Protein AF-A0A5D9D977-F1 (afdb_monomer)

Structure (mmCIF, N/CA/C/O backbone):
data_AF-A0A5D9D977-F1
#
_entry.id   AF-A0A5D9D977-F1
#
loop_
_atom_site.group_PDB
_atom_site.id
_atom_site.type_symbol
_atom_site.label_atom_id
_atom_site.label_alt_id
_atom_site.label_comp_id
_atom_site.label_asym_id
_atom_site.label_entity_id
_atom_site.label_seq_id
_atom_site.pdbx_PDB_ins_code
_atom_site.Cartn_x
_atom_site.Cartn_y
_atom_site.Cartn_z
_atom_site.occupancy
_atom_site.B_iso_or_equiv
_atom_site.auth_seq_id
_atom_site.auth_comp_id
_atom_site.auth_asym_id
_atom_site.auth_atom_id
_atom_site.pdbx_PDB_model_num
ATOM 1 N N . MET A 1 1 ? 19.631 55.469 37.163 1.00 41.72 1 MET A N 1
ATOM 2 C CA . MET A 1 1 ? 19.392 54.009 37.079 1.00 41.72 1 MET A CA 1
ATOM 3 C C . MET A 1 1 ? 18.253 53.757 36.095 1.00 41.72 1 MET A C 1
ATOM 5 O O . MET A 1 1 ? 17.120 54.082 36.412 1.00 41.72 1 MET A O 1
ATOM 9 N N . ALA A 1 2 ? 18.549 53.267 34.887 1.00 38.59 2 ALA A N 1
ATOM 10 C CA . ALA A 1 2 ? 17.543 52.936 33.868 1.00 38.59 2 ALA A CA 1
ATOM 11 C C . ALA A 1 2 ? 17.149 51.443 33.957 1.00 38.59 2 ALA A C 1
ATOM 13 O O . ALA A 1 2 ? 18.003 50.617 34.298 1.00 38.59 2 ALA A O 1
ATOM 14 N N . PRO A 1 3 ? 15.886 51.062 33.687 1.00 45.06 3 PRO A N 1
ATOM 15 C CA . PRO A 1 3 ? 15.366 49.767 34.108 1.00 45.06 3 PRO A CA 1
ATOM 16 C C . PRO A 1 3 ? 15.716 48.636 33.127 1.00 45.06 3 PRO A C 1
ATOM 18 O O . PRO A 1 3 ? 15.431 48.693 31.931 1.00 45.06 3 PRO A O 1
ATOM 21 N N . LYS A 1 4 ? 16.270 47.542 33.668 1.00 47.09 4 LYS A N 1
ATOM 22 C CA . LYS A 1 4 ? 16.617 46.283 32.975 1.00 47.09 4 LYS A CA 1
ATOM 23 C C . LYS A 1 4 ? 15.397 45.451 32.509 1.00 47.09 4 LYS A C 1
ATOM 25 O O . LYS A 1 4 ? 15.551 44.294 32.132 1.00 47.09 4 LYS A O 1
ATOM 30 N N . THR A 1 5 ? 14.184 46.004 32.506 1.00 52.28 5 THR A N 1
ATOM 31 C CA . THR A 1 5 ? 12.926 45.261 32.273 1.00 52.28 5 THR A CA 1
ATOM 32 C C . THR A 1 5 ? 12.471 45.209 30.807 1.00 52.28 5 THR A C 1
ATOM 34 O O . THR A 1 5 ? 11.606 44.404 30.462 1.00 52.28 5 THR A O 1
ATOM 37 N N . SER A 1 6 ? 13.071 46.008 29.917 1.00 53.16 6 SER A N 1
ATOM 38 C CA . SER A 1 6 ? 12.678 46.093 28.497 1.00 53.16 6 SER A CA 1
ATOM 39 C C . SER A 1 6 ? 13.157 44.896 27.649 1.00 53.16 6 SER A C 1
ATOM 41 O O . SER A 1 6 ? 12.378 44.306 26.896 1.00 53.16 6 SER A O 1
ATOM 43 N N . LYS A 1 7 ? 14.408 44.444 27.833 1.00 50.16 7 LYS A N 1
ATOM 44 C CA . LYS A 1 7 ? 15.010 43.381 27.000 1.00 50.16 7 LYS A CA 1
ATOM 45 C C . LYS A 1 7 ? 14.376 41.998 27.211 1.00 50.16 7 LYS A C 1
ATOM 47 O O . LYS A 1 7 ? 14.205 41.251 26.251 1.00 50.16 7 LYS A O 1
ATOM 52 N N . ALA A 1 8 ? 13.972 41.667 28.439 1.00 47.94 8 ALA A N 1
ATOM 53 C CA . ALA A 1 8 ? 13.343 40.378 28.745 1.00 47.94 8 ALA A CA 1
ATOM 54 C C . ALA A 1 8 ? 11.937 40.254 28.129 1.00 47.94 8 ALA A C 1
ATOM 56 O O . ALA A 1 8 ? 11.591 39.212 27.574 1.00 47.94 8 ALA A O 1
ATOM 57 N N . ARG A 1 9 ? 11.144 41.337 28.144 1.00 46.97 9 ARG A N 1
ATOM 58 C CA . ARG A 1 9 ? 9.818 41.365 27.503 1.00 46.97 9 ARG A CA 1
ATOM 59 C C . ARG A 1 9 ? 9.912 41.264 25.979 1.00 46.97 9 ARG A C 1
ATOM 61 O O . ARG A 1 9 ? 9.115 40.552 25.379 1.00 46.97 9 ARG A O 1
ATOM 68 N N . GLN A 1 10 ? 10.904 41.900 25.355 1.00 46.47 10 GLN A N 1
ATOM 69 C CA . GLN A 1 10 ? 11.129 41.779 23.909 1.00 46.47 10 GLN A CA 1
ATOM 70 C C . GLN A 1 10 ? 11.556 40.360 23.497 1.00 46.47 10 GLN A C 1
ATOM 72 O O . GLN A 1 10 ? 11.065 39.847 22.493 1.00 46.47 10 GLN A O 1
ATOM 77 N N . ALA A 1 11 ? 12.389 39.682 24.296 1.00 43.72 11 ALA A N 1
ATOM 78 C CA . ALA A 1 11 ? 12.823 38.310 24.021 1.00 43.72 11 ALA A CA 1
ATOM 79 C C . ALA A 1 11 ? 11.680 37.279 24.115 1.00 43.72 11 ALA A C 1
ATOM 81 O O . ALA A 1 11 ? 11.597 36.367 23.291 1.00 43.72 11 ALA A O 1
ATOM 82 N N . VAL A 1 12 ? 10.770 37.434 25.084 1.00 47.81 12 VAL A N 1
ATOM 83 C CA . VAL A 1 12 ? 9.591 36.558 25.233 1.00 47.81 12 VAL A CA 1
ATOM 84 C C . VAL A 1 12 ? 8.592 36.775 24.092 1.00 47.81 12 VAL A C 1
ATOM 86 O O . VAL A 1 12 ? 8.056 35.808 23.549 1.00 47.81 12 VAL A O 1
ATOM 89 N N . THR A 1 13 ? 8.378 38.028 23.684 1.00 47.34 13 THR A N 1
ATOM 90 C CA . THR A 1 13 ? 7.489 38.367 22.563 1.00 47.34 13 THR A CA 1
ATOM 91 C C . THR A 1 13 ? 8.040 37.858 21.233 1.00 47.34 13 THR A C 1
ATOM 93 O O . THR A 1 13 ? 7.287 37.261 20.467 1.00 47.34 13 THR A O 1
ATOM 96 N N . LYS A 1 14 ? 9.355 37.979 20.997 1.00 39.97 14 LYS A N 1
ATOM 97 C CA . LYS A 1 14 ? 10.017 37.438 19.800 1.00 39.97 14 LYS A CA 1
ATOM 98 C C . LYS A 1 14 ? 9.872 35.913 19.711 1.00 39.97 14 LYS A C 1
ATOM 100 O O . LYS A 1 14 ? 9.352 35.419 18.721 1.00 39.97 14 LYS A O 1
ATOM 105 N N . ARG A 1 15 ? 10.143 35.174 20.799 1.00 39.09 15 ARG A N 1
ATOM 106 C CA . ARG A 1 15 ? 9.939 33.706 20.845 1.00 39.09 15 ARG A CA 1
ATOM 107 C C . ARG A 1 15 ? 8.487 33.277 20.599 1.00 39.09 15 ARG A C 1
ATOM 109 O O . ARG A 1 15 ? 8.251 32.196 20.065 1.00 39.09 15 ARG A O 1
ATOM 116 N N . ARG A 1 16 ? 7.503 34.086 21.005 1.00 40.00 16 ARG A N 1
ATOM 117 C CA . ARG A 1 16 ? 6.074 33.819 20.749 1.00 40.00 16 ARG A CA 1
ATOM 118 C C . ARG A 1 16 ? 5.677 34.063 19.294 1.00 40.00 16 ARG A C 1
ATOM 120 O O . ARG A 1 16 ? 4.799 33.360 18.801 1.00 40.00 16 ARG A O 1
ATOM 127 N N . ILE A 1 17 ? 6.287 35.051 18.643 1.00 38.97 17 ILE A N 1
ATOM 128 C CA . ILE A 1 17 ? 6.061 35.362 17.229 1.00 38.97 17 ILE A CA 1
ATOM 129 C C . ILE A 1 17 ? 6.745 34.307 16.357 1.00 38.97 17 ILE A C 1
ATOM 131 O O . ILE A 1 17 ? 6.074 33.733 15.508 1.00 38.97 17 ILE A O 1
ATOM 135 N N . ASP A 1 18 ? 7.993 33.944 16.660 1.00 32.50 18 ASP A N 1
ATOM 136 C CA . ASP A 1 18 ? 8.736 32.907 15.932 1.00 32.50 18 ASP A CA 1
ATOM 137 C C . ASP A 1 18 ? 8.001 31.554 15.989 1.00 32.50 18 ASP A C 1
ATOM 139 O O . A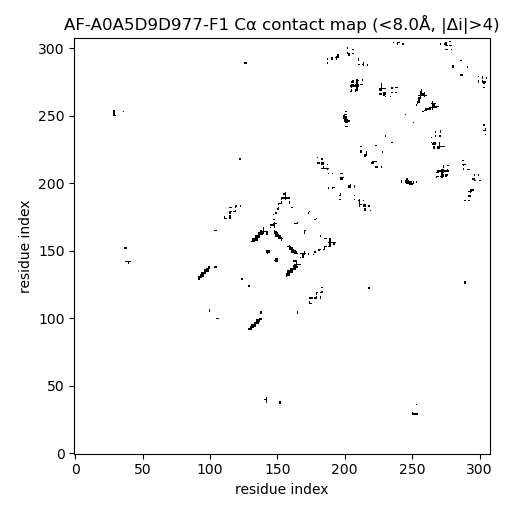SP A 1 18 ? 7.759 30.940 14.956 1.00 32.50 18 ASP A O 1
ATOM 143 N N . ARG A 1 19 ? 7.490 31.148 17.167 1.00 34.81 19 ARG A N 1
ATOM 144 C CA . ARG A 1 19 ? 6.647 29.937 17.312 1.00 34.81 19 ARG A CA 1
ATOM 145 C C . ARG A 1 19 ? 5.299 30.009 16.590 1.00 34.81 19 ARG A C 1
ATOM 147 O O . ARG A 1 19 ? 4.676 28.975 16.355 1.00 34.81 19 ARG A O 1
ATOM 154 N N . ARG A 1 20 ? 4.776 31.211 16.332 1.00 36.06 20 ARG A N 1
ATOM 155 C CA . ARG A 1 20 ? 3.535 31.397 15.562 1.00 36.06 20 ARG A CA 1
ATOM 156 C C . ARG A 1 20 ? 3.800 31.386 14.062 1.00 36.06 20 ARG A C 1
ATOM 158 O O . ARG A 1 20 ? 2.907 30.963 13.340 1.00 36.06 20 ARG A O 1
ATOM 165 N N . ILE A 1 21 ? 4.969 31.849 13.621 1.00 34.16 21 ILE A N 1
ATOM 166 C CA . ILE A 1 21 ? 5.390 31.828 12.218 1.00 34.16 21 ILE A CA 1
ATOM 167 C C . ILE A 1 21 ? 5.691 30.388 11.800 1.00 34.16 21 ILE A C 1
ATOM 169 O O . ILE A 1 21 ? 5.048 29.928 10.864 1.00 34.16 21 ILE A O 1
ATOM 173 N N . THR A 1 22 ? 6.482 29.636 12.577 1.00 36.53 22 THR A N 1
ATOM 174 C CA . THR A 1 22 ? 6.751 28.213 12.290 1.00 36.53 22 THR A CA 1
ATOM 175 C C . THR A 1 22 ? 5.465 27.391 12.228 1.00 36.53 22 THR A C 1
ATOM 177 O O . THR A 1 22 ? 5.160 26.799 11.205 1.00 36.53 22 THR A O 1
ATOM 180 N N . ARG A 1 23 ? 4.584 27.502 13.235 1.00 40.16 23 ARG A N 1
ATOM 181 C CA . ARG A 1 23 ? 3.267 26.829 13.215 1.00 40.16 23 ARG A CA 1
ATOM 182 C C . ARG A 1 23 ? 2.363 27.235 12.049 1.00 40.16 23 ARG A C 1
ATOM 184 O O . ARG A 1 23 ? 1.384 26.540 11.773 1.00 40.16 23 ARG A O 1
ATOM 191 N N . ARG A 1 24 ? 2.583 28.404 11.445 1.00 34.00 24 ARG A N 1
ATOM 192 C CA . ARG A 1 24 ? 1.807 28.878 10.295 1.00 34.00 24 ARG A CA 1
ATOM 193 C C . ARG A 1 24 ? 2.419 28.371 8.993 1.00 34.00 24 ARG A C 1
ATOM 195 O O . ARG A 1 24 ? 1.651 28.014 8.113 1.00 34.00 24 ARG A O 1
ATOM 202 N N . GLU A 1 25 ? 3.741 28.282 8.908 1.00 37.31 25 GLU A N 1
ATOM 203 C CA . GLU A 1 25 ? 4.481 27.666 7.800 1.00 37.31 25 GLU A CA 1
ATOM 204 C C . GLU A 1 25 ? 4.229 26.151 7.739 1.00 37.31 25 GLU A C 1
ATOM 206 O O . GLU A 1 25 ? 3.824 25.665 6.685 1.00 37.31 25 GLU A O 1
ATOM 211 N N . ASP A 1 26 ? 4.258 25.446 8.877 1.00 49.94 26 ASP A N 1
ATOM 212 C CA . ASP A 1 26 ? 3.893 24.021 8.989 1.00 49.94 26 ASP A CA 1
ATOM 213 C C . ASP A 1 26 ? 2.447 23.765 8.525 1.00 49.94 26 ASP A C 1
ATOM 215 O O . ASP A 1 26 ? 2.137 22.798 7.830 1.00 49.94 26 ASP A O 1
ATOM 219 N N . LYS A 1 27 ? 1.530 24.685 8.864 1.00 40.56 27 LYS A N 1
ATOM 220 C CA . LYS A 1 27 ? 0.125 24.633 8.425 1.00 40.56 27 LYS A CA 1
ATOM 221 C C . LYS A 1 27 ? -0.070 24.981 6.947 1.00 40.56 27 LYS A C 1
ATOM 223 O O . LYS A 1 27 ? -1.088 24.588 6.382 1.00 40.56 27 LYS A O 1
ATOM 228 N N . ILE A 1 28 ? 0.836 25.750 6.342 1.00 42.62 28 ILE A N 1
ATOM 229 C CA . ILE A 1 28 ? 0.794 26.100 4.914 1.00 42.62 28 ILE A CA 1
ATOM 230 C C . ILE A 1 28 ? 1.381 24.957 4.073 1.00 42.62 28 ILE A C 1
ATOM 232 O O . ILE A 1 28 ? 0.803 24.657 3.029 1.00 42.62 28 ILE A O 1
ATOM 236 N N . GLY A 1 29 ? 2.433 24.277 4.549 1.00 45.34 29 GLY A N 1
ATOM 237 C CA . GLY A 1 29 ? 2.932 23.025 3.960 1.00 45.34 29 GLY A CA 1
ATOM 238 C C . GLY A 1 29 ? 1.851 21.941 3.941 1.00 45.34 29 GLY A C 1
ATOM 239 O O . GLY A 1 29 ? 1.465 21.471 2.876 1.00 45.34 29 GLY A O 1
ATOM 240 N N . CYS A 1 30 ? 1.216 21.707 5.093 1.00 47.94 30 CYS A N 1
ATOM 241 C CA . CYS A 1 30 ? 0.138 20.727 5.276 1.00 47.94 30 CYS A CA 1
ATOM 242 C C . CYS A 1 30 ? -1.098 20.941 4.362 1.00 47.94 30 CYS A C 1
ATOM 244 O O . CYS A 1 30 ? -1.785 19.987 4.010 1.00 47.94 30 CYS A O 1
ATOM 246 N N . LYS A 1 31 ? -1.395 22.179 3.926 1.00 38.69 31 LYS A N 1
ATOM 247 C CA . LYS A 1 31 ? -2.542 22.467 3.034 1.00 38.69 31 LYS A CA 1
ATOM 248 C C . LYS A 1 31 ? -2.246 22.339 1.538 1.00 38.69 31 LYS A C 1
ATOM 250 O O . LYS A 1 31 ? -3.191 22.187 0.768 1.00 38.69 31 LYS A O 1
ATOM 255 N N . ARG A 1 32 ? -0.985 22.447 1.103 1.00 35.06 32 ARG A N 1
ATOM 256 C CA . ARG A 1 32 ? -0.627 22.309 -0.323 1.00 35.06 32 ARG A CA 1
ATOM 257 C C . ARG A 1 32 ? -0.533 20.847 -0.771 1.00 35.06 32 ARG A C 1
ATOM 259 O O . ARG A 1 32 ? -0.651 20.587 -1.960 1.00 35.06 32 ARG A O 1
ATOM 266 N N . GLU A 1 33 ? -0.404 19.915 0.168 1.00 43.47 33 GLU A N 1
ATOM 267 C CA . GLU A 1 33 ? -0.177 18.487 -0.100 1.00 43.47 33 GLU A CA 1
ATOM 268 C C . GLU A 1 33 ? -1.456 17.652 -0.276 1.00 43.47 33 GLU A C 1
ATOM 270 O O . GLU A 1 33 ? -1.382 16.512 -0.725 1.00 43.47 33 GLU A O 1
ATOM 275 N N . HIS A 1 34 ? -2.647 18.209 -0.020 1.00 37.59 34 HIS A N 1
ATOM 276 C CA . HIS A 1 34 ? -3.924 17.499 -0.217 1.00 37.59 34 HIS A CA 1
ATOM 277 C C . HIS A 1 34 ? -4.214 17.110 -1.682 1.00 37.59 34 HIS A C 1
ATOM 279 O O . HIS A 1 34 ? -5.114 16.319 -1.932 1.00 37.59 34 HIS A O 1
ATOM 285 N N . PHE A 1 35 ? -3.451 17.630 -2.649 1.00 32.62 35 PHE A N 1
ATOM 286 C CA . PHE A 1 35 ? -3.547 17.259 -4.068 1.00 32.62 35 PHE A CA 1
ATOM 287 C C . PHE A 1 35 ? -2.385 16.367 -4.546 1.00 32.62 35 PHE A C 1
ATOM 289 O O . PHE A 1 35 ? -2.258 16.107 -5.740 1.00 32.62 35 PHE A O 1
ATOM 296 N N . GLN A 1 36 ? -1.516 15.926 -3.630 1.00 32.78 36 GLN A N 1
ATOM 297 C CA . GLN A 1 36 ? -0.235 15.288 -3.948 1.00 32.78 36 GLN A CA 1
ATOM 298 C C . GLN A 1 36 ? 0.100 14.139 -2.985 1.00 32.78 36 GLN A C 1
ATOM 300 O O . GLN A 1 36 ? 1.260 13.892 -2.655 1.00 32.78 36 GLN A O 1
ATOM 305 N N . VAL A 1 37 ? -0.937 13.438 -2.526 1.00 35.62 37 VAL A N 1
ATOM 306 C CA . VAL A 1 37 ? -0.800 12.254 -1.679 1.00 35.62 37 VAL A CA 1
ATOM 307 C C . VAL A 1 37 ? -0.159 11.144 -2.525 1.00 35.62 37 VAL A C 1
ATOM 309 O O . VAL A 1 37 ? -0.689 10.745 -3.556 1.00 35.62 37 VAL A O 1
ATOM 312 N N . THR A 1 38 ? 1.050 10.762 -2.109 1.00 37.91 38 THR A N 1
ATOM 313 C CA . THR A 1 38 ? 1.863 9.623 -2.576 1.00 37.91 38 THR A CA 1
ATOM 314 C C . THR A 1 38 ? 2.494 9.715 -3.972 1.00 37.91 38 THR A C 1
ATOM 316 O O . THR A 1 38 ? 2.478 8.787 -4.771 1.00 37.91 38 THR A O 1
ATOM 319 N N . ALA A 1 39 ? 3.192 10.819 -4.231 1.00 30.78 39 ALA A N 1
ATOM 320 C CA . ALA A 1 39 ? 4.429 10.752 -5.023 1.00 30.78 39 ALA A CA 1
ATOM 321 C C . ALA A 1 39 ? 5.592 11.530 -4.378 1.00 30.78 39 ALA A C 1
ATOM 323 O O . ALA A 1 39 ? 6.706 11.531 -4.902 1.00 30.78 39 ALA A O 1
ATOM 324 N N . MET A 1 40 ? 5.369 12.219 -3.250 1.00 36.75 40 MET A N 1
ATOM 325 C CA . MET A 1 40 ? 6.316 13.196 -2.719 1.00 36.75 40 MET A CA 1
ATOM 326 C C . MET A 1 40 ? 7.404 12.601 -1.797 1.00 36.75 40 MET A C 1
ATOM 328 O O . MET A 1 40 ? 7.423 12.846 -0.599 1.00 36.75 40 MET A O 1
ATOM 332 N N . THR A 1 41 ? 8.410 11.974 -2.412 1.00 35.25 41 THR A N 1
ATOM 333 C CA . THR A 1 41 ? 9.816 12.376 -2.151 1.00 35.25 41 THR A CA 1
ATOM 334 C C . THR A 1 41 ? 10.146 13.697 -2.910 1.00 35.25 41 THR A C 1
ATOM 336 O O . THR A 1 41 ? 11.262 14.202 -2.911 1.00 35.25 41 THR A O 1
ATOM 339 N N . ILE A 1 42 ? 9.169 14.282 -3.613 1.00 38.41 42 ILE A N 1
ATOM 340 C CA . ILE A 1 42 ? 9.119 15.587 -4.312 1.00 38.41 42 ILE A CA 1
ATOM 341 C C . ILE A 1 42 ? 8.918 16.691 -3.241 1.00 38.41 42 ILE A C 1
ATOM 343 O O . ILE A 1 42 ? 8.091 16.503 -2.376 1.00 38.41 42 ILE A O 1
ATOM 347 N N . ALA A 1 43 ? 9.532 17.872 -3.156 1.00 26.86 43 ALA A N 1
ATOM 348 C CA . ALA A 1 43 ? 10.472 18.623 -3.969 1.00 26.86 43 ALA A CA 1
ATOM 349 C C . ALA A 1 43 ? 11.283 19.572 -3.065 1.00 26.86 43 ALA A C 1
ATOM 351 O O . ALA A 1 43 ? 10.716 20.384 -2.335 1.00 26.86 43 ALA A O 1
ATOM 352 N N . ALA A 1 44 ? 12.600 19.570 -3.244 1.00 27.25 44 ALA A N 1
ATOM 353 C CA . ALA A 1 44 ? 13.436 20.745 -3.039 1.00 27.25 44 ALA A CA 1
ATOM 354 C C . ALA A 1 44 ? 14.534 20.760 -4.114 1.00 27.25 44 ALA A C 1
ATOM 356 O O . ALA A 1 44 ? 15.667 20.412 -3.821 1.00 27.25 44 ALA A O 1
ATOM 357 N N . GLN A 1 45 ? 14.190 21.113 -5.362 1.00 25.77 45 GLN A N 1
ATOM 358 C CA . GLN A 1 45 ? 15.153 21.646 -6.343 1.00 25.77 45 GLN A CA 1
ATOM 359 C C . GLN A 1 45 ? 14.457 22.246 -7.584 1.00 25.77 45 GLN A C 1
ATOM 361 O O . GLN A 1 45 ? 13.919 21.543 -8.428 1.00 25.77 45 GLN A O 1
ATOM 366 N N . GLU A 1 46 ? 14.419 23.581 -7.570 1.00 27.03 46 GLU A N 1
ATOM 367 C CA . GLU A 1 46 ? 14.639 24.585 -8.628 1.00 27.03 46 GLU A CA 1
ATOM 368 C C . GLU A 1 46 ? 14.045 24.509 -10.061 1.00 27.03 46 GLU A C 1
ATOM 370 O O . GLU A 1 46 ? 14.227 23.565 -10.817 1.00 27.03 46 GLU A O 1
ATOM 375 N N . CYS A 1 47 ? 13.522 25.691 -10.440 1.00 24.97 47 CYS A N 1
ATOM 376 C CA . CYS A 1 47 ? 13.603 26.400 -11.731 1.00 24.97 47 CYS A CA 1
ATOM 377 C C . CYS A 1 47 ? 12.666 26.058 -12.909 1.00 24.97 47 CYS A C 1
ATOM 379 O O . CYS A 1 47 ? 12.962 25.264 -13.791 1.00 24.97 47 CYS A O 1
ATOM 381 N N . SER A 1 48 ? 11.579 26.838 -12.978 1.00 25.47 48 SER A N 1
ATOM 382 C CA . SER A 1 48 ? 11.301 27.843 -14.023 1.00 25.47 48 SER A CA 1
ATOM 383 C C . SER A 1 48 ? 11.929 27.656 -15.416 1.00 25.47 48 SER A C 1
ATOM 385 O O . SER A 1 48 ? 13.110 27.942 -15.585 1.00 25.47 48 SER A O 1
ATOM 387 N N . MET A 1 49 ? 11.102 27.364 -16.432 1.00 25.94 49 MET A N 1
ATOM 388 C CA . MET A 1 49 ? 10.903 28.151 -17.676 1.00 25.94 49 MET A CA 1
ATOM 389 C C . MET A 1 49 ? 9.945 27.408 -18.647 1.00 25.94 49 MET A C 1
ATOM 391 O O . MET A 1 49 ? 9.796 26.192 -18.533 1.00 25.94 49 MET A O 1
ATOM 395 N N . PRO A 1 50 ? 9.232 28.120 -19.547 1.00 27.38 50 PRO A N 1
ATOM 396 C CA . PRO A 1 50 ? 7.989 27.648 -20.160 1.00 27.38 50 PRO A CA 1
ATOM 397 C C . PRO A 1 50 ? 8.136 26.987 -21.540 1.00 27.38 50 PRO A C 1
ATOM 399 O O . PRO A 1 50 ? 9.070 27.243 -22.295 1.00 27.38 50 PRO A O 1
ATOM 402 N N . LEU A 1 51 ? 7.111 26.193 -21.861 1.00 27.45 51 LEU A N 1
ATOM 403 C CA . LEU A 1 51 ? 6.782 25.647 -23.175 1.00 27.45 51 LEU A CA 1
ATOM 404 C C . LEU A 1 51 ? 6.393 26.748 -24.174 1.00 27.45 51 LEU A C 1
ATOM 406 O O . LEU A 1 51 ? 5.631 27.658 -23.842 1.00 27.45 51 LEU A O 1
ATOM 410 N N . SER A 1 52 ? 6.772 26.553 -25.432 1.00 29.70 52 SER A N 1
ATOM 411 C CA . SER A 1 52 ? 6.017 27.034 -26.588 1.00 29.70 52 SER A CA 1
ATOM 412 C C . SER A 1 52 ? 5.933 25.912 -27.622 1.00 29.70 52 SER A C 1
ATOM 414 O O . SER A 1 52 ? 6.940 25.347 -28.042 1.00 29.70 52 SER A O 1
ATOM 416 N N . GLY A 1 53 ? 4.702 25.555 -27.983 1.00 26.20 53 GLY A N 1
ATOM 417 C CA . GLY A 1 53 ? 4.411 24.748 -29.160 1.00 26.20 53 GLY A CA 1
ATOM 418 C C . GLY A 1 53 ? 4.124 25.636 -30.366 1.00 26.20 53 GLY A C 1
ATOM 419 O O . GLY A 1 53 ? 3.874 26.827 -30.204 1.00 26.20 53 GLY A O 1
ATOM 420 N N . ASP A 1 54 ? 4.085 25.034 -31.550 1.00 27.12 54 ASP A N 1
ATOM 421 C CA . ASP A 1 54 ? 3.045 25.334 -32.532 1.00 27.12 54 ASP A CA 1
ATOM 422 C C . ASP A 1 54 ? 2.866 24.162 -33.513 1.00 27.12 54 ASP A C 1
ATOM 424 O O . ASP A 1 54 ? 3.763 23.366 -33.783 1.00 27.12 54 ASP A O 1
ATOM 428 N N . SER A 1 55 ? 1.627 24.097 -33.970 1.00 28.36 55 SER A N 1
ATOM 429 C CA . SER A 1 55 ? 0.930 23.248 -34.918 1.00 28.36 55 SER A CA 1
ATOM 430 C C . SER A 1 55 ? 1.532 23.162 -36.328 1.00 28.36 55 SER A C 1
ATOM 432 O O . SER A 1 55 ? 2.260 24.043 -36.777 1.00 28.36 55 SER A O 1
ATOM 434 N N . SER A 1 56 ? 1.107 22.159 -37.112 1.00 29.00 56 SER A N 1
ATOM 435 C CA . SER A 1 56 ? 0.139 22.376 -38.212 1.00 29.00 56 SER A CA 1
ATOM 436 C C . SER A 1 56 ? -0.001 21.186 -39.188 1.00 29.00 56 SER A C 1
ATOM 438 O O . SER A 1 56 ? 0.991 20.623 -39.628 1.00 29.00 56 SER A O 1
ATOM 440 N N . ARG A 1 57 ? -1.275 20.920 -39.562 1.00 28.84 57 ARG A N 1
ATOM 441 C CA . ARG A 1 57 ? -1.835 20.521 -40.891 1.00 28.84 57 ARG A CA 1
ATOM 442 C C . ARG A 1 57 ? -1.361 19.209 -41.560 1.00 28.84 57 ARG A C 1
ATOM 444 O O . ARG A 1 57 ? -0.220 18.821 -41.446 1.00 28.84 57 ARG A O 1
ATOM 451 N N . SER A 1 58 ? -2.117 18.509 -42.414 1.00 28.53 58 SER A N 1
ATOM 452 C CA . SER A 1 58 ? -3.528 18.463 -42.840 1.00 28.53 58 SER A CA 1
ATOM 453 C C . SER A 1 58 ? -3.652 17.307 -43.856 1.00 28.53 58 SER A C 1
ATOM 455 O O . SER A 1 58 ? -2.786 17.176 -44.710 1.00 28.53 58 SER A O 1
ATOM 457 N N . SER A 1 59 ? -4.773 16.570 -43.816 1.00 29.58 59 SER A N 1
ATOM 458 C CA . SER A 1 59 ? -5.516 15.936 -44.935 1.00 29.58 59 SER A CA 1
ATOM 459 C C . SER A 1 59 ? -4.799 15.087 -46.004 1.00 29.58 59 SER A C 1
ATOM 461 O O . SER A 1 59 ? -4.007 15.627 -46.765 1.00 29.58 59 SER A O 1
ATOM 463 N N . HIS A 1 60 ? -5.319 13.879 -46.271 1.00 32.56 60 HIS A N 1
ATOM 464 C CA . HIS A 1 60 ? -5.849 13.526 -47.604 1.00 32.56 60 HIS A CA 1
ATOM 465 C C . HIS A 1 60 ? -6.787 12.304 -47.567 1.00 32.56 60 HIS A C 1
ATOM 467 O O . HIS A 1 60 ? -6.529 11.298 -46.914 1.00 32.56 60 HIS A O 1
ATOM 473 N N . ILE A 1 61 ? -7.912 12.456 -48.267 1.00 31.36 61 ILE A N 1
ATOM 474 C CA . ILE A 1 61 ? -9.002 11.500 -48.498 1.00 31.36 61 ILE A CA 1
ATOM 475 C C . ILE A 1 61 ? -8.706 10.733 -49.790 1.00 31.36 61 ILE A C 1
ATOM 477 O O . ILE A 1 61 ? -8.291 11.363 -50.760 1.00 31.36 61 ILE A O 1
ATOM 481 N N . SER A 1 62 ? -9.019 9.431 -49.847 1.00 31.23 62 SER A N 1
ATOM 482 C CA . SER A 1 62 ? -9.514 8.752 -51.063 1.00 31.23 62 SER A CA 1
ATOM 483 C C . SER A 1 62 ? -10.137 7.377 -50.752 1.00 31.23 62 SER A C 1
ATOM 485 O O . SER A 1 62 ? -9.528 6.516 -50.128 1.00 31.23 62 SER A O 1
ATOM 487 N N . ARG A 1 63 ? -11.372 7.193 -51.226 1.00 32.38 63 ARG A N 1
ATOM 488 C CA . ARG A 1 63 ? -12.127 5.952 -51.528 1.00 32.38 63 ARG A CA 1
ATOM 489 C C . ARG A 1 63 ? -12.571 6.120 -53.003 1.00 32.38 63 ARG A C 1
ATOM 491 O O . ARG A 1 63 ? -12.669 7.288 -53.390 1.00 32.38 63 ARG A O 1
ATOM 498 N N . PRO A 1 64 ? -12.907 5.088 -53.820 1.00 42.69 64 PRO A N 1
ATOM 499 C CA . PRO A 1 64 ? -13.849 4.010 -53.463 1.00 42.69 64 PRO A CA 1
ATOM 500 C C . PRO A 1 64 ? -13.668 2.650 -54.198 1.00 42.69 64 PRO A C 1
ATOM 502 O O . PRO A 1 64 ? -12.820 2.492 -55.066 1.00 42.69 64 PRO A O 1
ATOM 505 N N . GLY A 1 65 ? -14.535 1.679 -53.881 1.00 31.22 65 GLY A N 1
ATOM 506 C CA . GLY A 1 65 ? -14.779 0.473 -54.687 1.00 31.22 65 GLY A CA 1
ATOM 507 C C . GLY A 1 65 ? -15.894 -0.390 -54.081 1.00 31.22 65 GLY A C 1
ATOM 508 O O . GLY A 1 65 ? -15.787 -0.794 -52.928 1.00 31.22 65 GLY A O 1
ATOM 509 N N . LYS A 1 66 ? -16.985 -0.599 -54.830 1.00 31.92 66 LYS A N 1
ATOM 510 C CA . LYS A 1 66 ? -18.165 -1.435 -54.523 1.00 31.92 66 LYS A CA 1
ATOM 511 C C . LYS A 1 66 ? -18.144 -2.678 -55.416 1.00 31.92 66 LYS A C 1
ATOM 513 O O . LYS A 1 66 ? -17.692 -2.548 -56.543 1.00 31.92 66 LYS A O 1
ATOM 518 N N . GLU A 1 67 ? -18.744 -3.763 -54.916 1.00 30.52 67 GLU A N 1
ATOM 519 C CA . GLU A 1 67 ? -19.393 -4.933 -55.568 1.00 30.52 67 GLU A CA 1
ATOM 520 C C . GLU A 1 67 ? -19.088 -6.178 -54.711 1.00 30.52 67 GLU A C 1
ATOM 522 O O . GLU A 1 67 ? -18.044 -6.232 -54.075 1.00 30.52 67 GLU A O 1
ATOM 527 N N . SER A 1 68 ? -19.908 -7.219 -54.571 1.00 30.97 68 SER A N 1
ATOM 528 C CA . SER A 1 68 ? -21.273 -7.534 -54.998 1.00 30.97 68 SER A CA 1
ATOM 529 C C . SER A 1 68 ? -21.723 -8.768 -54.188 1.00 30.97 68 SER A C 1
ATOM 531 O O . SER A 1 68 ? -20.907 -9.563 -53.733 1.00 30.97 68 SER A O 1
ATOM 533 N N . THR A 1 69 ? -23.034 -8.900 -54.027 1.00 33.28 69 THR A N 1
ATOM 534 C CA . THR A 1 69 ? -23.833 -9.971 -53.408 1.00 33.28 69 THR A CA 1
ATOM 535 C C . THR A 1 69 ? -23.725 -11.350 -54.082 1.00 33.28 69 THR A C 1
ATOM 537 O O . THR A 1 69 ? -23.723 -11.392 -55.311 1.00 33.28 69 THR A O 1
ATOM 540 N N . ALA A 1 70 ? -23.804 -12.449 -53.308 1.00 33.41 70 ALA A N 1
ATOM 541 C CA . ALA A 1 70 ? -24.493 -13.699 -53.694 1.00 33.41 70 ALA A CA 1
ATOM 542 C C . ALA A 1 70 ? -24.684 -14.670 -52.497 1.00 33.41 70 ALA A C 1
ATOM 544 O O . ALA A 1 70 ? -23.705 -15.105 -51.896 1.00 33.41 70 ALA A O 1
ATOM 545 N N . ASP A 1 71 ? -25.939 -15.040 -52.216 1.00 32.56 71 ASP A N 1
ATOM 546 C CA . ASP A 1 71 ? -26.367 -16.169 -51.366 1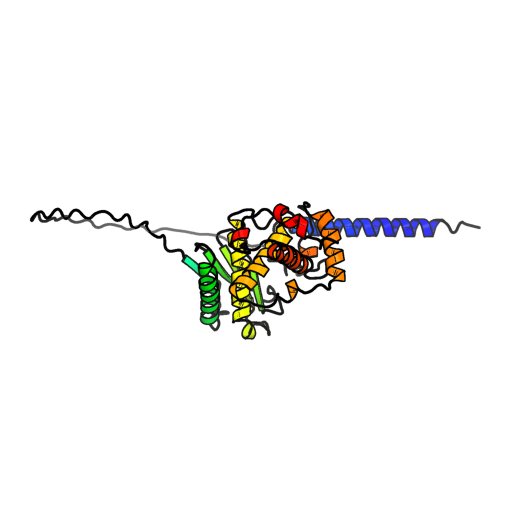.00 32.56 71 ASP A CA 1
ATOM 547 C C . ASP A 1 71 ? -26.690 -17.407 -52.231 1.00 32.56 71 ASP A C 1
ATOM 549 O O . ASP A 1 71 ? -27.187 -17.243 -53.351 1.00 32.56 71 ASP A O 1
ATOM 553 N N . PRO A 1 72 ? -26.557 -18.640 -51.699 1.00 41.84 72 PRO A N 1
ATOM 554 C CA . PRO A 1 72 ? -27.328 -19.793 -52.167 1.00 41.84 72 PRO A CA 1
ATOM 555 C C . PRO A 1 72 ? -28.277 -20.376 -51.081 1.00 41.84 72 PRO A C 1
ATOM 557 O O . PRO A 1 72 ? -28.009 -20.227 -49.888 1.00 41.84 72 PRO A O 1
ATOM 560 N N . PRO A 1 73 ? -29.385 -21.057 -51.462 1.00 38.94 73 PRO A N 1
ATOM 561 C CA . PRO A 1 73 ? -30.460 -21.465 -50.548 1.00 38.94 73 PRO A CA 1
ATOM 562 C C . PRO A 1 73 ? -30.419 -23.000 -50.253 1.00 38.94 73 PRO A C 1
ATOM 564 O O . PRO A 1 73 ? -29.359 -23.607 -50.388 1.00 38.94 73 PRO A O 1
ATOM 567 N N . PRO A 1 74 ? -31.492 -23.666 -49.765 1.00 45.00 74 PRO A N 1
ATOM 568 C CA . PRO A 1 74 ? -31.587 -24.126 -48.380 1.00 45.00 74 PRO A CA 1
ATOM 569 C C . PRO A 1 74 ? -31.693 -25.659 -48.248 1.00 45.00 74 PRO A C 1
ATOM 571 O O . PRO A 1 74 ? -32.439 -26.303 -48.980 1.00 45.00 74 PRO A O 1
ATOM 574 N N . HIS A 1 75 ? -31.065 -26.259 -47.232 1.00 34.97 75 HIS A N 1
ATOM 575 C CA . HIS A 1 75 ? -31.352 -27.650 -46.863 1.00 34.97 75 HIS A CA 1
ATOM 576 C C . HIS A 1 75 ? -31.511 -27.840 -45.347 1.00 34.97 75 HIS A C 1
ATOM 578 O O . HIS A 1 75 ? -30.579 -27.677 -44.572 1.00 34.97 75 HIS A O 1
ATOM 584 N N . ALA A 1 76 ? -32.744 -28.214 -44.989 1.00 32.94 76 ALA A N 1
ATOM 585 C CA . ALA A 1 76 ? -33.140 -29.167 -43.951 1.00 32.94 76 ALA A CA 1
ATOM 586 C C . ALA A 1 76 ? -32.660 -28.962 -42.495 1.00 32.94 76 ALA A C 1
ATOM 588 O O . ALA A 1 76 ? -31.649 -29.488 -42.051 1.00 32.94 76 ALA A O 1
ATOM 589 N N . CYS A 1 77 ? -33.519 -28.289 -41.724 1.00 32.50 77 CYS A N 1
ATOM 590 C CA . CYS A 1 77 ? -34.209 -28.833 -40.545 1.00 32.50 77 CYS A CA 1
ATOM 591 C C . CYS A 1 77 ? -33.483 -29.922 -39.717 1.00 32.50 77 CYS A C 1
ATOM 593 O O . CYS A 1 77 ? -33.626 -31.108 -39.996 1.00 32.50 77 CYS A O 1
ATOM 595 N N . VAL A 1 78 ? -32.862 -29.522 -38.603 1.00 33.16 78 VAL A N 1
ATOM 596 C CA . VAL A 1 78 ? -32.890 -30.284 -37.341 1.00 33.16 78 VAL A CA 1
ATOM 597 C C . VAL A 1 78 ? -33.001 -29.268 -36.205 1.00 33.16 78 VAL A C 1
ATOM 599 O O . VAL A 1 78 ? -32.040 -28.578 -35.873 1.00 33.16 78 VAL A O 1
ATOM 602 N N . ALA A 1 79 ? -34.191 -29.140 -35.620 1.00 36.03 79 ALA A N 1
ATOM 603 C CA . ALA A 1 79 ? -34.377 -28.397 -34.381 1.00 36.03 79 ALA A CA 1
ATOM 604 C C . ALA A 1 79 ? -33.773 -29.216 -33.232 1.00 36.03 79 ALA A C 1
ATOM 606 O O . ALA A 1 79 ? -34.444 -30.040 -32.616 1.00 36.03 79 ALA A O 1
ATOM 607 N N . ILE A 1 80 ? -32.482 -29.016 -32.967 1.00 35.62 80 ILE A N 1
ATOM 608 C CA . ILE A 1 80 ? -31.890 -29.418 -31.695 1.00 35.62 80 ILE A CA 1
ATOM 609 C C . ILE A 1 80 ? -32.267 -28.322 -30.707 1.00 35.62 80 ILE A C 1
ATOM 611 O O . ILE A 1 80 ? -31.778 -27.196 -30.796 1.00 35.62 80 ILE A O 1
ATOM 615 N N . THR A 1 81 ? -33.154 -28.645 -29.772 1.00 39.75 81 THR A N 1
ATOM 616 C CA . THR A 1 81 ? -33.403 -27.829 -28.587 1.00 39.75 81 THR A CA 1
ATOM 617 C C . THR A 1 81 ? -32.113 -27.792 -27.763 1.00 39.75 81 THR A C 1
ATOM 619 O O . THR A 1 81 ? -31.924 -28.593 -26.849 1.00 39.75 81 THR A O 1
ATOM 622 N N . LEU A 1 82 ? -31.185 -26.891 -28.105 1.00 38.34 82 LEU A N 1
ATOM 623 C CA . LEU A 1 82 ? -30.116 -26.499 -27.199 1.00 38.34 82 LEU A CA 1
ATOM 624 C C . LEU A 1 82 ? -30.795 -25.762 -26.049 1.00 38.34 82 LEU A C 1
ATOM 626 O O . LEU A 1 82 ? -31.152 -24.590 -26.162 1.00 38.34 82 LEU A O 1
ATOM 630 N N . SER A 1 83 ? -30.986 -26.467 -24.937 1.00 44.41 83 SER A N 1
ATOM 631 C CA . SER A 1 83 ? -31.134 -25.830 -23.637 1.00 44.41 83 SER A CA 1
ATOM 632 C C . SER A 1 83 ? -29.987 -24.836 -23.495 1.00 44.41 83 SER A C 1
ATOM 634 O O . SER A 1 83 ? -28.834 -25.230 -23.320 1.00 44.41 83 SER A O 1
ATOM 636 N N . LEU A 1 84 ? -30.302 -23.547 -23.629 1.00 44.09 84 LEU A N 1
ATOM 637 C CA . LEU A 1 84 ? -29.420 -22.439 -23.301 1.00 44.09 84 LEU A CA 1
ATOM 638 C C . LEU A 1 84 ? -29.097 -22.552 -21.809 1.00 44.09 84 LEU A C 1
ATOM 640 O O . LEU A 1 84 ? -29.738 -21.932 -20.961 1.00 44.09 84 LEU A O 1
ATOM 644 N N . LEU A 1 85 ? -28.077 -23.345 -21.479 1.00 42.09 85 LEU A N 1
ATOM 645 C CA . LEU A 1 85 ? -27.206 -23.020 -20.367 1.00 42.09 85 LEU A CA 1
ATOM 646 C C . LEU A 1 85 ? -26.746 -21.602 -20.664 1.00 42.09 85 LEU A C 1
ATOM 648 O O . LEU A 1 85 ? -25.940 -21.360 -21.559 1.00 42.09 85 LEU A O 1
ATOM 652 N N . ARG A 1 86 ? -27.358 -20.653 -19.961 1.00 46.72 86 ARG A N 1
ATOM 653 C CA . ARG A 1 86 ? -26.913 -19.274 -19.885 1.00 46.72 86 ARG A CA 1
ATOM 654 C C . ARG A 1 86 ? -25.534 -19.351 -19.238 1.00 46.72 86 ARG A C 1
ATOM 656 O O . ARG A 1 86 ? -25.408 -19.246 -18.021 1.00 46.72 86 ARG A O 1
ATOM 663 N N . VAL A 1 87 ? -24.509 -19.628 -20.042 1.00 50.72 87 VAL A N 1
ATOM 664 C CA . VAL A 1 87 ? -23.129 -19.346 -19.681 1.00 50.72 87 VAL A CA 1
ATOM 665 C C . VAL A 1 87 ? -23.166 -17.849 -19.443 1.00 50.72 87 VAL A C 1
ATOM 667 O O . VAL A 1 87 ? -23.272 -17.068 -20.386 1.00 50.72 87 VAL A O 1
ATOM 670 N N . LYS A 1 88 ? -23.247 -17.439 -18.171 1.00 48.75 88 LYS A N 1
ATOM 671 C CA . LYS A 1 88 ? -22.909 -16.069 -17.807 1.00 48.75 88 LYS A CA 1
ATOM 672 C C . LYS A 1 88 ? -21.562 -15.856 -18.474 1.00 48.75 88 LYS A C 1
ATOM 674 O O . LYS A 1 88 ? -20.645 -16.617 -18.174 1.00 48.75 88 LYS A O 1
ATOM 679 N N . GLU A 1 89 ? -21.468 -14.915 -19.408 1.00 47.41 89 GLU A N 1
ATOM 680 C CA . GLU A 1 89 ? -20.171 -14.439 -19.867 1.00 47.41 89 GLU A CA 1
ATOM 681 C C . GLU A 1 89 ? -19.397 -14.079 -18.603 1.00 47.41 89 GLU A C 1
ATOM 683 O O . GLU A 1 89 ? -19.687 -13.088 -17.929 1.00 47.41 89 GLU A O 1
ATOM 688 N N . CYS A 1 90 ? -18.486 -14.967 -18.208 1.00 48.78 90 CYS A N 1
ATOM 689 C CA . CYS A 1 90 ? -17.546 -14.694 -17.151 1.00 48.78 90 CYS A CA 1
ATOM 690 C C . CYS A 1 90 ? -16.601 -13.701 -17.800 1.00 48.78 90 CYS A C 1
ATOM 692 O O . CYS A 1 90 ? -15.718 -14.087 -18.564 1.00 48.78 90 CYS A O 1
ATOM 694 N N . LYS A 1 91 ? -16.910 -12.413 -17.642 1.00 57.81 91 LYS A N 1
ATOM 695 C CA . LYS A 1 91 ? -16.078 -11.332 -18.149 1.00 57.81 91 LYS A CA 1
ATOM 696 C C . LYS A 1 91 ? -14.694 -11.583 -17.558 1.00 57.81 91 LYS A C 1
ATOM 698 O O . LYS A 1 91 ? -14.528 -11.453 -16.348 1.00 57.81 91 LYS A O 1
ATOM 703 N N . MET A 1 92 ? -13.767 -12.058 -18.390 1.00 75.00 92 MET A N 1
ATOM 704 C CA . MET A 1 92 ? -12.427 -12.432 -17.953 1.00 75.00 92 MET A CA 1
ATOM 705 C C . MET A 1 92 ? -11.821 -11.206 -17.286 1.00 75.00 92 MET A C 1
ATOM 707 O O . MET A 1 92 ? -11.676 -10.167 -17.929 1.00 75.00 92 MET A O 1
ATOM 711 N N . THR A 1 93 ? -11.541 -11.303 -15.993 1.00 80.00 93 THR A N 1
ATOM 712 C CA . THR A 1 93 ? -10.892 -10.228 -15.255 1.00 80.00 93 THR A CA 1
ATOM 713 C C . THR A 1 93 ? -9.444 -10.141 -15.708 1.00 80.00 93 THR A C 1
ATOM 715 O O . THR A 1 93 ? -8.741 -11.153 -15.817 1.00 80.00 93 THR A O 1
ATOM 718 N N . GLN A 1 94 ? -8.996 -8.935 -16.034 1.00 91.75 94 GLN A N 1
ATOM 719 C CA . GLN A 1 94 ? -7.679 -8.707 -16.613 1.00 91.75 94 GLN A CA 1
ATOM 720 C C . GLN A 1 94 ? -6.911 -7.658 -15.820 1.00 91.75 94 GLN A C 1
ATOM 722 O O . GLN A 1 94 ? -7.436 -6.602 -15.477 1.00 91.75 94 GLN A O 1
ATOM 727 N N . TRP A 1 95 ? -5.649 -7.976 -15.543 1.00 97.69 95 TRP A N 1
ATOM 728 C CA . TRP A 1 95 ? -4.658 -7.005 -15.109 1.00 97.69 95 TRP A CA 1
ATOM 729 C C . TRP A 1 95 ? -3.871 -6.595 -16.349 1.00 97.69 95 TRP A C 1
ATOM 731 O O . TRP A 1 95 ? -3.275 -7.457 -16.998 1.00 97.69 95 TRP A O 1
ATOM 741 N N . ILE A 1 96 ? -3.924 -5.317 -16.709 1.00 98.31 96 ILE A N 1
ATOM 742 C CA . ILE A 1 96 ? -3.225 -4.762 -17.869 1.00 98.31 96 ILE A CA 1
ATOM 743 C C . ILE A 1 96 ? -2.024 -3.981 -17.350 1.00 98.31 96 ILE A C 1
ATOM 745 O O . ILE A 1 96 ? -2.180 -3.040 -16.575 1.00 98.31 96 ILE A O 1
ATOM 749 N N . VAL A 1 97 ? -0.825 -4.383 -17.768 1.00 98.62 97 VAL A N 1
ATOM 750 C CA . VAL A 1 97 ? 0.424 -3.736 -17.359 1.00 98.62 97 VAL A CA 1
ATOM 751 C C . VAL A 1 97 ? 0.885 -2.774 -18.452 1.00 98.62 97 VAL A C 1
ATOM 753 O O . VAL A 1 97 ? 1.054 -3.158 -19.609 1.00 98.62 97 VAL A O 1
ATOM 756 N N . HIS A 1 98 ? 1.096 -1.516 -18.075 1.00 98.56 98 HIS A N 1
ATOM 757 C CA . HIS A 1 98 ? 1.539 -0.424 -18.937 1.00 98.56 98 HIS A CA 1
ATOM 758 C C . HIS A 1 98 ? 2.961 -0.025 -18.552 1.00 98.56 98 HIS A C 1
ATOM 760 O O . HIS A 1 98 ? 3.176 0.597 -17.512 1.00 98.56 98 HIS A O 1
ATOM 766 N N . TYR A 1 99 ? 3.937 -0.358 -19.393 1.00 98.50 99 TYR A N 1
ATOM 767 C CA . TYR A 1 99 ? 5.339 -0.020 -19.153 1.00 98.50 99 TYR A CA 1
ATOM 768 C C . TYR A 1 99 ? 5.707 1.333 -19.767 1.00 98.50 99 TYR A C 1
ATOM 770 O O . TYR A 1 99 ? 5.796 1.475 -20.988 1.00 98.50 99 TYR A O 1
ATOM 778 N N . ALA A 1 100 ? 6.012 2.320 -18.925 1.00 97.75 100 ALA A N 1
ATOM 779 C CA . ALA A 1 100 ? 6.647 3.569 -19.335 1.00 97.75 100 ALA A CA 1
ATOM 780 C C . ALA A 1 100 ? 8.165 3.356 -19.520 1.00 97.75 100 ALA A C 1
ATOM 782 O O . ALA A 1 100 ? 8.974 3.828 -18.725 1.00 97.75 100 ALA A O 1
ATOM 783 N N . ASN A 1 101 ? 8.549 2.600 -20.558 1.00 97.44 101 ASN A N 1
ATOM 784 C CA . ASN A 1 101 ? 9.917 2.091 -20.759 1.00 97.44 101 ASN A CA 1
ATOM 785 C C . ASN A 1 101 ? 10.520 2.430 -22.142 1.00 97.44 101 ASN A C 1
ATOM 787 O O . ASN A 1 101 ? 11.282 1.655 -22.709 1.00 97.44 101 ASN A O 1
ATOM 791 N N . ALA A 1 102 ? 10.196 3.588 -22.722 1.00 97.25 102 ALA A N 1
ATOM 792 C CA . ALA A 1 102 ? 10.679 3.948 -24.066 1.00 97.25 102 ALA A CA 1
ATOM 793 C C . ALA A 1 102 ? 12.221 4.004 -24.190 1.00 97.25 102 ALA A C 1
ATOM 795 O O . ALA A 1 102 ? 12.752 3.858 -25.287 1.00 97.25 102 ALA A O 1
ATOM 796 N N . CYS A 1 103 ? 12.931 4.204 -23.073 1.00 96.38 103 CYS A N 1
ATOM 797 C CA . CYS A 1 103 ? 14.395 4.267 -23.014 1.00 96.38 103 CYS A CA 1
ATOM 798 C C . CYS A 1 103 ? 15.070 2.929 -22.650 1.00 96.38 103 CYS A C 1
ATOM 800 O O . CYS A 1 103 ? 16.282 2.916 -22.452 1.00 96.38 103 CYS A O 1
ATOM 802 N N . GLY A 1 104 ? 14.317 1.833 -22.506 1.00 97.44 104 GLY A N 1
ATOM 803 C CA . GLY A 1 104 ? 14.864 0.499 -22.218 1.00 97.44 104 GLY A CA 1
ATOM 804 C C . GLY A 1 104 ? 15.415 0.292 -20.799 1.00 97.44 104 GLY A C 1
ATOM 805 O O . GLY A 1 104 ? 16.115 -0.679 -20.530 1.00 97.44 104 GLY A O 1
ATOM 806 N N . GLN A 1 105 ? 15.114 1.190 -19.856 1.00 97.69 105 GLN A N 1
ATOM 807 C CA . GLN A 1 105 ? 15.633 1.131 -18.481 1.00 97.69 105 GLN A CA 1
ATOM 808 C C .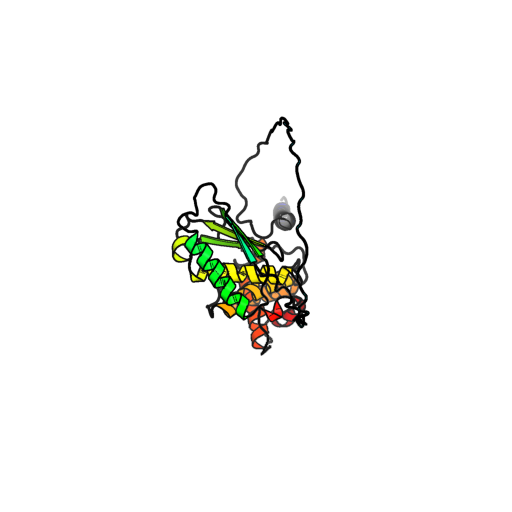 GLN A 1 105 ? 15.125 -0.079 -17.675 1.00 97.69 105 GLN A C 1
ATOM 810 O O . GLN A 1 105 ? 15.714 -0.418 -16.649 1.00 97.69 105 GLN A O 1
ATOM 815 N N . LEU A 1 106 ? 14.037 -0.715 -18.112 1.00 98.12 106 LEU A N 1
ATOM 816 C CA . LEU A 1 106 ? 13.446 -1.897 -17.482 1.00 98.12 106 LEU A CA 1
ATOM 817 C C . LEU A 1 106 ? 13.655 -3.187 -18.280 1.00 98.12 106 LEU A C 1
ATOM 819 O O . LEU A 1 106 ? 13.146 -4.214 -17.840 1.00 98.12 106 LEU A O 1
ATOM 823 N N . ASP A 1 107 ? 14.373 -3.172 -19.408 1.00 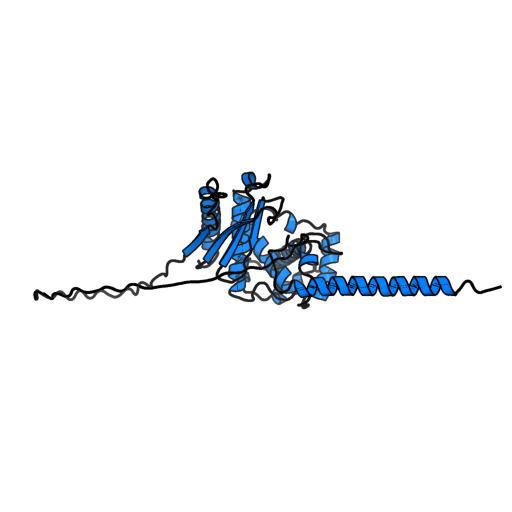98.25 107 ASP A N 1
ATOM 824 C CA . ASP A 1 107 ? 14.440 -4.318 -20.335 1.00 98.25 107 ASP A CA 1
ATOM 825 C C . ASP A 1 107 ? 14.914 -5.606 -19.644 1.00 98.25 107 ASP A C 1
ATOM 827 O O . ASP A 1 107 ? 14.282 -6.655 -19.779 1.00 98.25 107 ASP A O 1
ATOM 831 N N . ASP A 1 108 ? 15.942 -5.505 -18.799 1.00 98.06 108 ASP A N 1
ATOM 832 C CA . ASP A 1 108 ? 16.483 -6.633 -18.023 1.00 98.06 108 ASP A CA 1
ATOM 833 C C . ASP A 1 108 ? 15.573 -7.086 -16.861 1.00 98.06 108 ASP A C 1
ATOM 835 O O . ASP A 1 108 ? 15.831 -8.099 -16.205 1.00 98.06 108 ASP A O 1
ATOM 839 N N . TRP A 1 109 ? 14.503 -6.338 -16.583 1.00 98.38 109 TRP A N 1
ATOM 840 C CA . TRP A 1 109 ? 13.629 -6.520 -15.424 1.00 98.38 109 TRP A CA 1
ATOM 841 C C . TRP A 1 109 ? 12.199 -6.919 -15.781 1.00 98.38 109 TRP A C 1
ATOM 843 O O . TRP A 1 109 ? 11.491 -7.380 -14.885 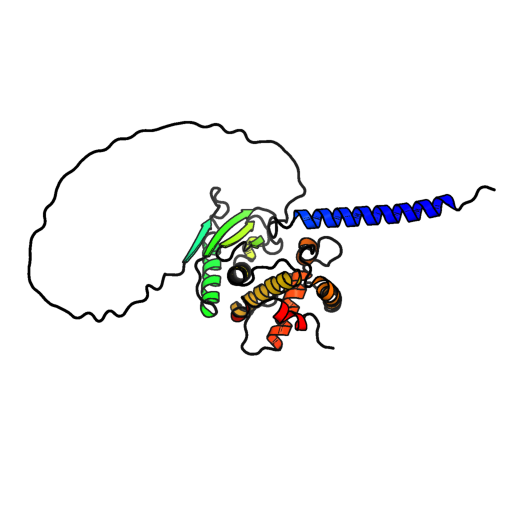1.00 98.38 109 TRP A O 1
ATOM 853 N N . LEU A 1 110 ? 11.778 -6.796 -17.047 1.00 98.50 110 LEU A N 1
ATOM 854 C CA . LEU A 1 110 ? 10.394 -7.047 -17.478 1.00 98.50 110 LEU A CA 1
ATOM 855 C C . LEU A 1 110 ? 9.877 -8.410 -17.002 1.00 98.50 110 LEU A C 1
ATOM 857 O O . LEU A 1 110 ? 8.863 -8.467 -16.315 1.00 98.50 110 LEU A O 1
ATOM 861 N N . ASP A 1 111 ? 10.636 -9.483 -17.244 1.00 98.50 111 ASP A N 1
ATOM 862 C CA . ASP A 1 111 ? 10.264 -10.844 -16.827 1.00 98.50 111 ASP A CA 1
ATOM 863 C C . ASP A 1 111 ? 10.091 -10.971 -15.302 1.00 98.50 111 ASP A C 1
ATOM 865 O O . ASP A 1 111 ? 9.160 -11.626 -14.831 1.00 98.50 111 ASP A O 1
ATOM 869 N N . ARG A 1 112 ? 10.944 -10.315 -14.504 1.00 98.44 112 ARG A N 1
ATOM 870 C CA . ARG A 1 112 ? 10.818 -10.337 -13.035 1.00 98.44 112 ARG A CA 1
ATOM 871 C C . ARG A 1 112 ? 9.623 -9.523 -12.554 1.00 98.44 112 ARG A C 1
ATOM 873 O O . ARG A 1 112 ? 8.941 -9.952 -11.627 1.00 98.44 112 ARG A O 1
ATOM 880 N N . ILE A 1 113 ? 9.363 -8.378 -13.183 1.00 98.81 113 ILE A N 1
ATOM 881 C CA . ILE A 1 113 ? 8.204 -7.532 -12.882 1.00 98.81 113 ILE A CA 1
ATOM 882 C C . ILE A 1 113 ? 6.914 -8.299 -13.194 1.00 98.81 113 ILE A C 1
ATOM 884 O O . ILE A 1 113 ? 6.058 -8.422 -12.319 1.00 98.81 113 ILE A O 1
ATOM 888 N N . ASP A 1 114 ? 6.806 -8.885 -14.388 1.00 98.69 114 ASP A N 1
ATOM 889 C CA . ASP A 1 114 ? 5.644 -9.671 -14.817 1.00 98.69 114 ASP A CA 1
ATOM 890 C C . ASP A 1 114 ? 5.393 -10.869 -13.900 1.00 98.69 114 ASP A C 1
ATOM 892 O O . ASP A 1 114 ? 4.257 -11.113 -13.475 1.00 98.69 114 ASP A O 1
ATOM 896 N N . LYS A 1 115 ? 6.454 -11.604 -13.544 1.00 98.62 115 LYS A N 1
ATOM 897 C CA . LYS A 1 115 ? 6.369 -12.716 -12.590 1.00 98.62 115 LYS A CA 1
ATOM 898 C C . LYS A 1 115 ? 5.887 -12.245 -11.227 1.00 98.62 115 LYS A C 1
ATOM 900 O O . LYS A 1 115 ? 4.993 -12.877 -10.670 1.00 98.62 115 LYS A O 1
ATOM 905 N N . GLY A 1 116 ? 6.426 -11.140 -10.716 1.00 98.75 116 GLY A N 1
ATOM 906 C CA . GLY A 1 116 ? 6.042 -10.606 -9.414 1.00 98.75 116 GLY A CA 1
ATOM 907 C C . GLY A 1 116 ? 4.579 -10.154 -9.366 1.00 98.75 116 GLY A C 1
ATOM 908 O O . GLY A 1 116 ? 3.832 -10.541 -8.466 1.00 98.75 116 GLY A O 1
ATOM 909 N N . ILE A 1 117 ? 4.135 -9.415 -10.387 1.00 98.81 117 ILE A N 1
ATOM 910 C CA . ILE A 1 117 ? 2.736 -8.990 -10.542 1.00 98.81 117 ILE A CA 1
ATOM 911 C C . ILE A 1 117 ? 1.811 -10.212 -10.641 1.00 98.81 117 ILE A C 1
ATOM 913 O O . ILE A 1 117 ? 0.800 -10.293 -9.942 1.00 98.81 117 ILE A O 1
ATOM 917 N N . SER A 1 118 ? 2.174 -11.197 -11.466 1.00 98.50 118 SER A N 1
ATOM 918 C CA . SER A 1 118 ? 1.390 -12.423 -11.651 1.00 98.50 118 SER A CA 1
ATOM 919 C C . SER A 1 118 ? 1.302 -13.255 -10.371 1.00 98.50 118 SER A C 1
ATOM 921 O O . SER A 1 118 ? 0.245 -13.802 -10.055 1.00 98.50 118 SER A O 1
ATOM 923 N N . ALA A 1 119 ? 2.391 -13.335 -9.607 1.00 98.62 119 ALA A N 1
ATOM 924 C CA . ALA A 1 119 ? 2.449 -14.065 -8.348 1.00 98.62 119 ALA A CA 1
ATOM 925 C C . ALA A 1 119 ? 1.583 -13.401 -7.263 1.00 98.62 119 ALA A C 1
ATOM 927 O O . ALA A 1 119 ? 0.872 -14.099 -6.531 1.00 98.62 119 ALA A O 1
ATOM 928 N N . ALA A 1 120 ? 1.579 -12.065 -7.195 1.00 98.50 120 ALA A N 1
ATOM 929 C CA . ALA A 1 120 ? 0.693 -11.309 -6.313 1.00 98.50 120 ALA A CA 1
ATOM 930 C C . ALA A 1 120 ? -0.780 -11.493 -6.696 1.00 98.50 120 ALA A C 1
ATOM 932 O O . ALA A 1 120 ? -1.593 -11.853 -5.840 1.00 98.50 120 ALA A O 1
ATOM 933 N N . ARG A 1 121 ? -1.108 -11.358 -7.989 1.00 98.06 121 ARG A N 1
ATOM 934 C CA . ARG A 1 121 ? -2.452 -11.620 -8.521 1.00 98.06 121 ARG A CA 1
ATOM 935 C C . ARG A 1 121 ? -2.942 -13.013 -8.146 1.00 98.06 121 ARG A C 1
ATOM 937 O O . ARG A 1 121 ? -4.018 -13.155 -7.573 1.00 98.06 121 ARG A O 1
ATOM 944 N N . HIS A 1 122 ? -2.137 -14.034 -8.438 1.00 97.62 122 HIS A N 1
ATOM 945 C CA . HIS A 1 122 ? -2.502 -15.424 -8.191 1.00 97.62 122 HIS A CA 1
ATOM 946 C C . HIS A 1 122 ? -2.796 -15.684 -6.710 1.00 97.62 122 HIS A C 1
ATOM 948 O O . HIS A 1 122 ? -3.719 -16.426 -6.392 1.00 97.62 122 HIS A O 1
ATOM 954 N N . ARG A 1 123 ? -2.037 -15.074 -5.789 1.00 98.38 123 ARG A N 1
ATOM 955 C CA . ARG A 1 123 ? -2.307 -15.190 -4.349 1.00 98.38 123 ARG A CA 1
ATOM 956 C C . ARG A 1 123 ? -3.579 -14.458 -3.940 1.00 98.38 123 ARG A C 1
ATOM 958 O O . ARG A 1 123 ? -4.372 -15.032 -3.195 1.00 98.38 123 ARG A O 1
ATOM 965 N N . ALA A 1 124 ? -3.771 -13.237 -4.429 1.00 97.88 124 ALA A N 1
ATOM 966 C CA . ALA A 1 124 ? -4.925 -12.413 -4.098 1.00 97.88 124 ALA A CA 1
ATOM 967 C C . ALA A 1 124 ? -6.244 -13.046 -4.561 1.00 97.88 124 ALA A C 1
ATOM 969 O O . ALA A 1 124 ? -7.170 -13.170 -3.765 1.00 97.88 124 ALA A O 1
ATOM 970 N N . GLU A 1 125 ? -6.307 -13.557 -5.794 1.00 96.69 125 GLU A N 1
ATOM 971 C CA . GLU A 1 125 ? -7.518 -14.173 -6.363 1.00 96.69 125 GLU A CA 1
ATOM 972 C C . GLU A 1 125 ? -7.965 -15.460 -5.635 1.00 96.69 125 GLU A C 1
ATOM 974 O O . GLU A 1 125 ? -9.069 -15.947 -5.868 1.00 96.69 125 GLU A O 1
ATOM 979 N N . ARG A 1 126 ? -7.153 -16.017 -4.722 1.00 96.94 126 ARG A N 1
ATOM 980 C CA . ARG A 1 126 ? -7.594 -17.117 -3.843 1.00 96.94 126 ARG A CA 1
ATOM 981 C C . ARG A 1 126 ? -8.431 -16.656 -2.656 1.00 96.94 126 ARG A C 1
ATOM 983 O O . ARG A 1 126 ? -9.087 -17.487 -2.033 1.00 96.94 126 ARG A O 1
ATOM 990 N N . VAL A 1 127 ? -8.332 -15.383 -2.282 1.00 96.81 127 VAL A N 1
ATOM 991 C CA . VAL A 1 127 ? -8.978 -14.836 -1.081 1.00 96.81 127 VAL A CA 1
ATOM 992 C C . VAL A 1 127 ? -9.938 -13.695 -1.398 1.00 96.81 127 VAL A C 1
ATOM 994 O O . VAL A 1 127 ? -10.825 -13.430 -0.593 1.00 96.81 127 VAL A O 1
ATOM 997 N N . SER A 1 128 ? -9.798 -13.048 -2.557 1.00 94.81 128 SER A N 1
ATOM 998 C CA . SER A 1 128 ? -10.648 -11.949 -3.011 1.00 94.81 128 SER A CA 1
ATOM 999 C C . SER A 1 128 ? -11.326 -12.252 -4.348 1.00 94.81 128 SER A C 1
ATOM 1001 O O . SER A 1 128 ? -10.919 -13.128 -5.112 1.00 94.81 128 SER A O 1
ATOM 1003 N N . THR A 1 129 ? -12.383 -11.496 -4.644 1.00 92.31 129 THR A N 1
ATOM 1004 C CA . THR A 1 129 ? -12.994 -11.491 -5.975 1.00 92.31 129 THR A CA 1
ATOM 1005 C C . THR A 1 129 ? -12.009 -10.906 -6.979 1.00 92.31 129 THR A C 1
ATOM 1007 O O . THR A 1 129 ? -11.436 -9.843 -6.743 1.00 92.31 129 THR A O 1
ATOM 1010 N N . ALA A 1 130 ? -11.843 -11.569 -8.122 1.00 93.69 130 ALA A N 1
ATOM 1011 C CA . ALA A 1 130 ? -10.989 -11.059 -9.182 1.00 93.69 130 ALA A CA 1
ATOM 1012 C C . ALA A 1 130 ? -11.501 -9.706 -9.715 1.00 93.69 130 ALA A C 1
ATOM 1014 O O . ALA A 1 130 ? -12.707 -9.502 -9.879 1.00 93.69 130 ALA A O 1
ATOM 1015 N N . ILE A 1 131 ? -10.574 -8.795 -10.018 1.00 94.25 131 ILE A N 1
ATOM 1016 C CA . ILE A 1 131 ? -10.868 -7.437 -10.496 1.00 94.25 131 ILE A CA 1
ATOM 1017 C C . ILE A 1 131 ? -10.183 -7.154 -11.834 1.00 94.25 131 ILE A C 1
ATOM 1019 O O . ILE A 1 131 ? -9.181 -7.784 -12.177 1.00 94.25 131 ILE A O 1
ATOM 1023 N N . ASN A 1 132 ? -10.713 -6.175 -12.570 1.00 96.06 132 ASN A N 1
ATOM 1024 C CA . ASN A 1 132 ? -9.970 -5.533 -13.652 1.00 96.06 132 ASN A CA 1
ATOM 1025 C C . ASN A 1 132 ? -9.087 -4.435 -13.064 1.00 96.06 132 ASN A C 1
ATOM 1027 O O . ASN A 1 132 ? -9.561 -3.667 -12.224 1.00 96.06 132 ASN A O 1
ATOM 1031 N N . LEU A 1 133 ? -7.832 -4.371 -13.498 1.00 98.00 133 LEU A N 1
ATOM 1032 C CA . LEU A 1 133 ? -6.839 -3.471 -12.924 1.00 98.00 133 LEU A CA 1
ATOM 1033 C C . LEU A 1 133 ? -5.850 -2.998 -13.988 1.00 98.00 133 LEU A C 1
ATOM 1035 O O . LEU A 1 133 ? -5.253 -3.817 -14.683 1.00 98.00 133 LEU A O 1
ATOM 1039 N N . ASP A 1 134 ? -5.628 -1.690 -14.060 1.00 98.69 134 ASP A N 1
ATOM 1040 C CA . ASP A 1 134 ? -4.494 -1.110 -14.775 1.00 98.69 134 ASP A CA 1
ATOM 1041 C C . ASP A 1 134 ? -3.290 -0.960 -13.835 1.00 98.69 134 ASP A C 1
ATOM 1043 O O . ASP A 1 134 ? -3.407 -0.455 -12.717 1.00 98.69 134 ASP A O 1
ATOM 1047 N N . ILE A 1 135 ? -2.113 -1.382 -14.288 1.00 98.81 135 ILE A N 1
ATOM 1048 C CA . ILE A 1 135 ? -0.856 -1.253 -13.546 1.00 98.81 135 ILE A CA 1
ATOM 1049 C C . ILE A 1 135 ? 0.103 -0.429 -14.387 1.00 98.81 135 ILE A C 1
ATOM 1051 O O . ILE A 1 135 ? 0.543 -0.875 -15.441 1.00 98.81 135 ILE A O 1
ATOM 1055 N N . VAL A 1 136 ? 0.444 0.770 -13.927 1.00 98.81 136 VAL A N 1
ATOM 1056 C CA . VAL A 1 136 ? 1.444 1.615 -14.588 1.00 98.81 136 VAL A CA 1
ATOM 1057 C C . VAL A 1 136 ? 2.805 1.352 -13.960 1.00 98.81 136 VAL A C 1
ATOM 1059 O O . VAL A 1 136 ? 3.003 1.604 -12.776 1.00 98.81 136 VAL A O 1
ATOM 1062 N N . VAL A 1 137 ? 3.751 0.860 -14.751 1.00 98.81 137 VAL A N 1
ATOM 1063 C CA . VAL A 1 137 ? 5.124 0.573 -14.331 1.00 98.81 137 VAL A CA 1
ATOM 1064 C C . VAL A 1 137 ? 6.038 1.649 -14.902 1.00 98.81 137 VAL A C 1
ATOM 1066 O O . VAL A 1 137 ? 6.104 1.824 -16.120 1.00 98.81 137 VAL A O 1
ATOM 1069 N N . GLN A 1 138 ? 6.746 2.374 -14.038 1.00 98.25 138 GLN A N 1
ATOM 1070 C CA . GLN A 1 138 ? 7.576 3.515 -14.434 1.00 98.25 138 GLN A CA 1
ATOM 1071 C C . GLN A 1 138 ? 8.928 3.532 -13.721 1.00 98.25 138 GLN A C 1
ATOM 1073 O O . GLN A 1 138 ? 9.066 3.023 -12.609 1.00 98.25 138 GLN A O 1
ATOM 1078 N N . VAL A 1 139 ? 9.919 4.169 -14.348 1.00 97.88 139 VAL A N 1
ATOM 1079 C CA . VAL A 1 139 ? 11.227 4.426 -13.734 1.00 97.88 139 VAL A CA 1
ATOM 1080 C C . VAL A 1 139 ? 11.286 5.861 -13.242 1.00 97.88 139 VAL A C 1
ATOM 1082 O O . VAL A 1 139 ? 11.109 6.795 -14.023 1.00 97.88 139 VAL A O 1
ATOM 1085 N N . TRP A 1 140 ? 11.569 6.043 -11.954 1.00 95.81 140 TRP A N 1
ATOM 1086 C CA . TRP A 1 140 ? 11.807 7.367 -11.385 1.00 95.81 140 TRP A CA 1
ATOM 1087 C C . TRP A 1 140 ? 12.875 7.280 -10.288 1.00 95.81 140 TRP A C 1
ATOM 1089 O O . TRP A 1 140 ? 12.559 6.992 -9.130 1.00 95.81 140 TRP A O 1
ATOM 1099 N N . PRO A 1 141 ? 14.149 7.536 -10.637 1.00 92.69 141 PRO A N 1
ATOM 1100 C CA . PRO A 1 141 ? 15.248 7.426 -9.689 1.00 92.69 141 PRO A CA 1
ATOM 1101 C C . PRO A 1 141 ? 15.062 8.337 -8.473 1.00 92.69 141 PRO A C 1
ATOM 1103 O O . PRO A 1 141 ? 1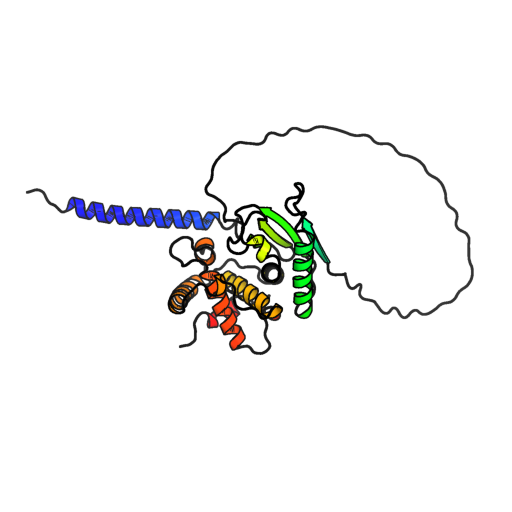4.633 9.488 -8.610 1.00 92.69 141 PRO A O 1
ATOM 1106 N N . GLY A 1 142 ? 15.351 7.813 -7.281 1.00 87.94 142 GLY A N 1
ATOM 1107 C CA . GLY A 1 142 ? 15.166 8.531 -6.011 1.00 87.94 142 GLY A CA 1
ATOM 1108 C C . GLY A 1 142 ? 13.704 8.792 -5.604 1.00 87.94 142 GLY A C 1
ATOM 1109 O O . GLY A 1 142 ? 13.450 9.573 -4.685 1.00 87.94 142 GLY A O 1
ATOM 1110 N N . ARG A 1 143 ? 12.723 8.171 -6.275 1.00 91.62 143 ARG A N 1
ATOM 1111 C CA . ARG A 1 143 ? 11.291 8.190 -5.900 1.00 91.62 143 ARG A CA 1
ATOM 1112 C C . ARG A 1 143 ? 10.787 6.828 -5.458 1.00 91.62 143 ARG A C 1
ATOM 1114 O O . ARG A 1 143 ? 9.680 6.410 -5.786 1.00 91.62 143 ARG A O 1
ATOM 1121 N N . VAL A 1 144 ? 11.629 6.134 -4.718 1.00 95.50 144 VAL A N 1
ATOM 1122 C CA . VAL A 1 144 ? 11.377 4.783 -4.238 1.00 95.50 144 VAL A CA 1
ATOM 1123 C C . VAL A 1 144 ? 11.593 4.730 -2.735 1.00 95.50 144 VAL A C 1
ATOM 1125 O O . VAL A 1 144 ? 12.184 5.639 -2.155 1.00 95.50 144 VAL A O 1
ATOM 1128 N N . ILE A 1 145 ? 11.133 3.660 -2.090 1.00 93.88 145 ILE A N 1
ATOM 1129 C CA . ILE A 1 145 ? 11.556 3.377 -0.721 1.00 93.88 145 ILE A CA 1
ATOM 1130 C C . ILE A 1 145 ? 13.009 2.901 -0.805 1.00 93.88 145 ILE A C 1
ATOM 1132 O O . ILE A 1 145 ? 13.268 1.846 -1.383 1.00 93.88 145 ILE A O 1
ATOM 1136 N N . ASP A 1 146 ? 13.955 3.658 -0.245 1.00 93.31 146 ASP A N 1
ATOM 1137 C CA . ASP A 1 146 ? 15.399 3.439 -0.452 1.00 93.31 146 ASP A CA 1
ATOM 1138 C C . ASP A 1 146 ? 15.863 2.014 -0.125 1.00 93.31 146 ASP A C 1
ATOM 1140 O O . ASP A 1 146 ? 16.667 1.437 -0.858 1.00 93.31 146 ASP A O 1
ATOM 1144 N N . ILE A 1 147 ? 15.320 1.419 0.943 1.00 94.81 147 ILE A N 1
ATOM 1145 C CA . ILE A 1 147 ? 15.644 0.045 1.361 1.00 94.81 147 ILE A CA 1
ATOM 1146 C C . ILE A 1 147 ? 15.051 -1.033 0.439 1.00 94.81 147 ILE A C 1
ATOM 1148 O O . ILE A 1 147 ? 15.461 -2.193 0.527 1.00 94.81 147 ILE A O 1
ATOM 1152 N N . MET A 1 148 ? 14.103 -0.657 -0.425 1.00 96.69 148 MET A N 1
ATOM 1153 C CA . MET A 1 148 ? 13.424 -1.534 -1.380 1.00 96.69 148 MET A CA 1
ATOM 1154 C C . MET A 1 148 ? 13.950 -1.360 -2.810 1.00 96.69 148 MET A C 1
ATOM 1156 O O . MET A 1 148 ? 14.211 -2.356 -3.479 1.00 96.69 148 MET A O 1
ATOM 1160 N N . GLY A 1 149 ? 14.137 -0.119 -3.269 1.00 97.50 149 GLY A N 1
ATOM 1161 C CA . GLY A 1 149 ? 14.414 0.208 -4.674 1.00 97.50 149 GLY A CA 1
ATOM 1162 C C . GLY A 1 149 ? 13.153 0.348 -5.540 1.00 97.50 149 GLY A C 1
ATOM 1163 O O . GLY A 1 149 ? 13.247 0.565 -6.745 1.00 97.50 149 GLY A O 1
ATOM 1164 N N . PHE A 1 150 ? 11.967 0.245 -4.940 1.00 98.31 150 PHE A N 1
ATOM 1165 C CA . PHE A 1 150 ? 10.674 0.505 -5.577 1.00 98.31 150 PHE A CA 1
ATOM 1166 C C . PHE A 1 150 ? 9.670 1.093 -4.572 1.00 98.31 150 PHE A C 1
ATOM 1168 O O . PHE A 1 150 ? 9.900 1.070 -3.360 1.00 98.31 150 PHE A O 1
ATOM 1175 N N . ALA A 1 151 ? 8.565 1.632 -5.080 1.00 97.69 151 ALA A N 1
ATOM 1176 C CA . ALA A 1 151 ? 7.413 2.094 -4.311 1.00 97.69 151 ALA A CA 1
ATOM 1177 C C . ALA A 1 151 ? 6.112 1.837 -5.086 1.00 97.69 151 ALA A C 1
ATOM 1179 O O . ALA A 1 151 ? 6.107 1.831 -6.321 1.00 97.69 151 ALA A O 1
ATOM 1180 N N . GLY A 1 152 ? 5.025 1.629 -4.350 1.00 97.38 152 GLY A N 1
ATOM 1181 C CA . GLY A 1 152 ? 3.674 1.488 -4.875 1.00 97.38 152 GLY A CA 1
ATOM 1182 C C . GLY A 1 152 ? 2.829 2.739 -4.630 1.00 97.38 152 GLY A C 1
ATOM 1183 O O . GLY A 1 152 ? 3.144 3.551 -3.758 1.00 97.38 152 GLY A O 1
ATOM 1184 N N . TYR A 1 153 ? 1.786 2.914 -5.441 1.00 97.12 153 TYR A N 1
ATOM 1185 C CA . TYR A 1 153 ? 0.722 3.878 -5.182 1.00 97.12 153 TYR A CA 1
ATOM 1186 C C . TYR A 1 153 ? -0.583 3.506 -5.899 1.00 97.12 153 TYR A C 1
ATOM 1188 O O . TYR A 1 153 ? -0.606 3.363 -7.120 1.00 97.12 153 TYR A O 1
ATOM 1196 N N . ALA A 1 154 ? -1.694 3.435 -5.171 1.00 97.69 154 ALA A N 1
ATOM 1197 C CA . ALA A 1 154 ? -3.034 3.239 -5.719 1.00 97.69 154 ALA A CA 1
ATOM 1198 C C . ALA A 1 154 ? -3.890 4.524 -5.645 1.00 97.69 154 ALA A C 1
ATOM 1200 O O . ALA A 1 154 ? -4.516 4.794 -4.616 1.00 97.69 154 ALA A O 1
ATOM 1201 N N . PRO A 1 155 ? -3.987 5.314 -6.732 1.00 93.94 155 PRO A N 1
ATOM 1202 C CA . PRO A 1 155 ? -4.800 6.534 -6.749 1.00 93.94 155 PRO A CA 1
ATOM 1203 C C . PRO A 1 155 ? -6.310 6.288 -6.894 1.00 93.94 155 PRO A C 1
ATOM 1205 O O . PRO A 1 155 ? -7.092 7.218 -6.713 1.00 93.94 155 PRO A O 1
ATOM 1208 N N . THR A 1 156 ? -6.737 5.090 -7.314 1.00 96.62 156 THR A N 1
ATOM 1209 C CA . THR A 1 156 ? -8.145 4.803 -7.650 1.00 96.62 156 THR A CA 1
ATOM 1210 C C . THR A 1 156 ? -8.517 3.342 -7.392 1.00 96.62 156 THR A C 1
ATOM 1212 O O . THR A 1 156 ? -7.654 2.495 -7.178 1.00 96.62 156 THR A O 1
ATOM 1215 N N . GLY A 1 157 ? -9.810 3.024 -7.523 1.00 96.88 157 GLY A N 1
ATOM 1216 C CA . GLY A 1 157 ? -10.334 1.658 -7.409 1.00 96.88 157 GLY A CA 1
ATOM 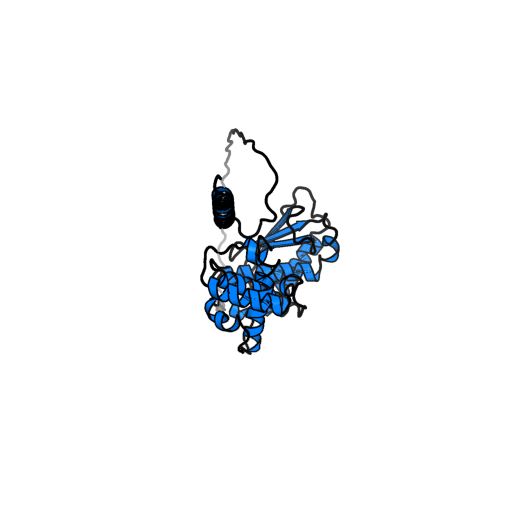1217 C C . GLY A 1 157 ? -10.113 0.767 -8.629 1.00 96.88 157 GLY A C 1
ATOM 1218 O O . GLY A 1 157 ? -10.628 -0.350 -8.662 1.00 96.88 157 GLY A O 1
ATOM 1219 N N . THR A 1 158 ? -9.386 1.241 -9.642 1.00 97.44 158 THR A N 1
ATOM 1220 C CA . THR A 1 158 ? -9.153 0.508 -10.897 1.00 97.44 158 THR A CA 1
ATOM 1221 C C . THR A 1 158 ? -7.712 0.591 -11.395 1.00 97.44 158 THR A C 1
ATOM 1223 O O . THR A 1 158 ? -7.423 0.068 -12.468 1.00 97.44 158 THR A O 1
ATOM 1226 N N . MET A 1 159 ? -6.808 1.255 -10.668 1.00 98.00 159 MET A N 1
ATOM 1227 C CA . MET A 1 159 ? -5.436 1.482 -11.125 1.00 98.00 159 MET A CA 1
ATOM 1228 C C . MET A 1 159 ? -4.451 1.621 -9.966 1.00 98.00 159 MET A C 1
ATOM 1230 O O . MET A 1 159 ? -4.759 2.277 -8.969 1.00 98.00 159 MET A O 1
ATOM 1234 N N . MET A 1 160 ? -3.256 1.058 -10.151 1.00 98.50 160 MET A N 1
ATOM 1235 C CA . MET A 1 160 ? -2.077 1.291 -9.316 1.00 98.50 160 MET A CA 1
ATOM 1236 C C . MET A 1 160 ? -0.859 1.678 -10.161 1.00 98.50 160 MET A C 1
ATOM 1238 O O . MET A 1 160 ? -0.799 1.434 -11.368 1.00 98.50 160 MET A O 1
ATOM 1242 N N . GLN A 1 161 ? 0.130 2.260 -9.500 1.00 98.75 161 GLN A N 1
ATOM 1243 C CA . GLN A 1 161 ? 1.406 2.673 -10.055 1.00 98.75 161 GLN A CA 1
ATOM 1244 C C . GLN A 1 161 ? 2.527 1.971 -9.295 1.00 98.75 161 GLN A C 1
ATOM 1246 O O . GLN A 1 161 ? 2.520 1.922 -8.067 1.00 98.75 161 GLN A O 1
ATOM 1251 N N . LEU A 1 162 ? 3.501 1.452 -10.031 1.00 98.75 162 LEU A N 1
ATOM 1252 C CA . LEU A 1 162 ? 4.718 0.854 -9.504 1.00 98.75 162 LEU A CA 1
ATOM 1253 C C . LEU A 1 162 ? 5.895 1.679 -10.018 1.00 98.75 162 LEU A C 1
ATOM 1255 O O . LEU A 1 162 ? 6.184 1.705 -11.216 1.00 98.75 162 LEU A O 1
ATOM 1259 N N . THR A 1 163 ? 6.554 2.379 -9.102 1.00 98.69 163 THR A N 1
ATOM 1260 C CA . THR A 1 163 ? 7.732 3.196 -9.395 1.00 98.69 163 THR A CA 1
ATOM 1261 C C . THR A 1 163 ? 8.975 2.411 -9.019 1.00 98.69 163 THR A C 1
ATOM 1263 O O . THR A 1 163 ? 9.102 1.973 -7.878 1.00 98.69 163 THR A O 1
ATOM 1266 N N . LEU A 1 164 ? 9.888 2.221 -9.969 1.00 98.50 164 LEU A N 1
ATOM 1267 C CA . LEU A 1 164 ? 11.111 1.443 -9.781 1.00 98.50 164 LEU A CA 1
ATOM 1268 C C . LEU A 1 164 ? 12.349 2.311 -10.013 1.00 98.50 164 LEU A C 1
ATOM 1270 O O . LEU A 1 164 ? 12.335 3.252 -10.810 1.00 98.50 164 LEU A O 1
ATOM 1274 N N . ASP A 1 165 ? 13.435 1.962 -9.333 1.00 97.94 165 ASP A N 1
ATOM 1275 C CA . ASP A 1 165 ? 14.756 2.547 -9.534 1.00 97.94 165 ASP A CA 1
ATOM 1276 C C . ASP A 1 165 ? 15.785 1.424 -9.724 1.00 97.94 165 ASP A C 1
ATOM 1278 O O . ASP A 1 165 ? 16.379 0.957 -8.748 1.00 97.94 165 ASP A O 1
ATOM 1282 N N . PRO A 1 166 ? 16.022 0.978 -10.974 1.00 97.50 166 PRO A N 1
ATOM 1283 C CA . PRO A 1 166 ? 17.032 -0.035 -11.264 1.00 97.50 166 PRO A CA 1
ATOM 1284 C C . PRO A 1 166 ? 18.460 0.345 -10.851 1.00 97.50 166 PRO A C 1
ATOM 1286 O O . PRO A 1 166 ? 19.310 -0.537 -10.747 1.00 97.50 166 PRO A O 1
ATOM 1289 N N . GLY A 1 167 ? 18.733 1.636 -10.624 1.00 97.06 167 GLY A N 1
ATOM 1290 C CA . GLY A 1 167 ? 20.023 2.126 -10.142 1.00 97.06 167 GLY A CA 1
ATOM 1291 C C . GLY A 1 167 ? 20.195 2.037 -8.623 1.00 97.06 167 GLY A C 1
ATOM 1292 O O . GLY A 1 167 ? 21.310 2.208 -8.131 1.00 97.06 167 GLY A O 1
ATOM 1293 N N . ASN A 1 168 ? 19.128 1.762 -7.869 1.00 97.88 168 ASN A N 1
ATOM 1294 C CA . ASN A 1 168 ? 19.192 1.610 -6.420 1.00 97.88 168 ASN A CA 1
ATOM 1295 C C . ASN A 1 168 ? 19.880 0.283 -6.036 1.00 97.88 168 ASN A C 1
ATOM 1297 O O . ASN A 1 168 ? 19.523 -0.788 -6.527 1.00 97.88 168 ASN A O 1
ATOM 1301 N N . GLU A 1 169 ? 20.837 0.335 -5.102 1.00 97.75 169 GLU A N 1
ATOM 1302 C CA . GLU A 1 169 ? 21.641 -0.825 -4.671 1.00 97.75 169 GLU A CA 1
ATOM 1303 C C . GLU A 1 169 ? 20.816 -1.994 -4.098 1.00 97.75 169 GLU A C 1
ATOM 1305 O O . GLU A 1 169 ? 21.240 -3.151 -4.135 1.00 97.75 169 GLU A O 1
ATOM 1310 N N . ASN A 1 170 ? 19.620 -1.707 -3.582 1.00 97.62 170 ASN A N 1
ATOM 1311 C CA . ASN A 1 170 ? 18.724 -2.679 -2.970 1.00 97.62 170 ASN A CA 1
ATOM 1312 C C . ASN A 1 170 ? 17.722 -3.261 -3.976 1.00 97.62 170 ASN A C 1
ATOM 1314 O O . ASN A 1 170 ? 17.119 -4.297 -3.698 1.00 97.62 170 ASN A O 1
ATOM 1318 N N . PHE A 1 171 ? 17.569 -2.648 -5.152 1.00 98.12 171 PHE A N 1
ATOM 1319 C CA . PHE A 1 171 ? 16.555 -3.024 -6.131 1.00 98.12 171 PHE A CA 1
ATOM 1320 C C . PHE A 1 171 ? 16.646 -4.499 -6.524 1.00 98.12 171 PHE A C 1
ATOM 1322 O O . PHE A 1 171 ? 15.724 -5.283 -6.296 1.00 98.12 171 PHE A O 1
ATOM 1329 N N . ALA A 1 172 ? 17.806 -4.909 -7.037 1.00 98.19 172 ALA A N 1
ATOM 1330 C CA . ALA A 1 172 ? 17.999 -6.232 -7.618 1.00 98.19 172 ALA A CA 1
ATOM 1331 C C . ALA A 1 172 ? 17.694 -7.386 -6.652 1.00 98.19 172 ALA A C 1
ATOM 1333 O O . ALA A 1 172 ? 17.121 -8.401 -7.058 1.00 98.19 172 ALA A O 1
ATOM 1334 N N . ARG A 1 173 ? 18.068 -7.232 -5.375 1.00 97.94 173 ARG A N 1
ATOM 1335 C CA . ARG A 1 173 ? 17.847 -8.245 -4.331 1.00 97.94 173 ARG A CA 1
ATOM 1336 C C . ARG A 1 173 ? 16.396 -8.300 -3.845 1.00 97.94 173 ARG A C 1
ATOM 1338 O O . ARG A 1 173 ? 15.983 -9.328 -3.322 1.00 97.94 173 ARG A O 1
ATOM 1345 N N . ASN A 1 174 ? 15.637 -7.220 -4.027 1.00 98.25 174 ASN A N 1
ATOM 1346 C CA . ASN A 1 174 ? 14.256 -7.103 -3.564 1.00 98.25 174 ASN A CA 1
ATOM 1347 C C . ASN A 1 174 ? 13.218 -7.426 -4.654 1.00 98.25 174 ASN A C 1
ATOM 1349 O O . ASN A 1 174 ? 12.036 -7.549 -4.339 1.00 98.25 174 ASN A O 1
ATOM 1353 N N . MET A 1 175 ? 13.639 -7.636 -5.909 1.00 98.06 175 MET A N 1
ATOM 1354 C CA . MET A 1 175 ? 12.790 -8.041 -7.048 1.00 98.06 175 MET A CA 1
ATOM 1355 C C . MET A 1 175 ? 12.309 -9.511 -6.991 1.00 98.06 175 MET A C 1
ATOM 1357 O O . MET A 1 175 ? 12.293 -10.215 -8.000 1.00 98.06 175 MET A O 1
ATOM 1361 N N . GLY A 1 176 ? 11.945 -9.980 -5.797 1.00 97.94 176 GLY A N 1
ATOM 1362 C CA . GLY A 1 176 ? 11.270 -11.251 -5.520 1.00 97.94 176 GLY A CA 1
ATOM 1363 C C . GLY A 1 176 ? 10.067 -11.003 -4.608 1.00 97.94 176 GLY A C 1
ATOM 1364 O O . GLY A 1 176 ? 9.334 -10.039 -4.813 1.00 97.94 176 GLY A O 1
ATOM 1365 N N . GLU A 1 177 ? 9.907 -11.802 -3.549 1.00 98.25 177 GLU A N 1
ATOM 1366 C CA . GLU A 1 177 ? 8.793 -11.653 -2.596 1.00 98.25 177 GLU A CA 1
ATOM 1367 C C . GLU A 1 177 ? 8.584 -10.216 -2.059 1.00 98.25 177 GLU A C 1
ATOM 1369 O O . GLU A 1 177 ? 7.429 -9.806 -1.948 1.00 98.25 177 GLU A O 1
ATOM 1374 N N . PRO A 1 178 ? 9.619 -9.396 -1.765 1.00 98.50 178 PRO A N 1
ATOM 1375 C CA . PRO A 1 178 ? 9.393 -8.007 -1.350 1.00 98.50 178 PRO A CA 1
ATOM 1376 C C . PRO A 1 178 ? 8.628 -7.168 -2.386 1.00 98.50 178 PRO A C 1
ATOM 1378 O O . PRO A 1 178 ? 7.729 -6.416 -2.016 1.00 98.50 178 PRO A O 1
ATOM 1381 N N . PHE A 1 179 ? 8.928 -7.323 -3.678 1.00 98.81 179 PHE A N 1
ATOM 1382 C CA . PHE A 1 179 ? 8.180 -6.664 -4.750 1.00 98.81 179 PHE A CA 1
ATOM 1383 C C . PHE A 1 179 ? 6.751 -7.214 -4.859 1.00 98.81 179 PHE A C 1
ATOM 1385 O O . PHE A 1 179 ? 5.799 -6.448 -4.982 1.00 98.81 179 PHE A O 1
ATOM 1392 N N . GLU A 1 180 ? 6.574 -8.532 -4.735 1.00 98.81 180 GLU A N 1
ATOM 1393 C CA . GLU A 1 180 ? 5.247 -9.163 -4.751 1.00 98.81 180 GLU A CA 1
ATOM 1394 C C . GLU A 1 180 ? 4.341 -8.664 -3.606 1.00 98.81 180 GLU A C 1
ATOM 1396 O O . GLU A 1 180 ? 3.135 -8.473 -3.796 1.00 98.81 180 GLU A O 1
ATOM 1401 N N . ARG A 1 181 ? 4.915 -8.423 -2.419 1.00 98.75 181 ARG A N 1
ATOM 1402 C CA . ARG A 1 181 ? 4.211 -7.845 -1.263 1.00 98.75 181 ARG A CA 1
ATOM 1403 C C . ARG A 1 181 ? 3.857 -6.374 -1.473 1.00 98.75 181 ARG A C 1
ATOM 1405 O O . ARG A 1 181 ? 2.755 -5.984 -1.111 1.00 98.75 181 ARG A O 1
ATOM 1412 N N . MET A 1 182 ? 4.713 -5.587 -2.131 1.00 98.75 182 MET A N 1
ATOM 1413 C CA . MET A 1 182 ? 4.368 -4.212 -2.527 1.00 98.75 182 MET A CA 1
ATOM 1414 C C . MET A 1 182 ? 3.144 -4.185 -3.455 1.00 98.75 182 MET A C 1
ATOM 1416 O O . MET A 1 182 ? 2.212 -3.421 -3.231 1.00 98.75 182 MET A O 1
ATOM 1420 N N . VAL A 1 183 ? 3.092 -5.072 -4.457 1.00 98.88 183 VAL A N 1
ATOM 1421 C CA . VAL A 1 183 ? 1.921 -5.187 -5.347 1.00 98.88 183 VAL A CA 1
ATOM 1422 C C . VAL A 1 183 ? 0.662 -5.585 -4.566 1.00 98.88 183 VAL A C 1
ATOM 1424 O O . VAL A 1 183 ? -0.418 -5.060 -4.829 1.00 98.88 183 VAL A O 1
ATOM 1427 N N . ALA A 1 184 ? 0.781 -6.494 -3.593 1.00 98.81 184 ALA A N 1
ATOM 1428 C CA . ALA A 1 184 ? -0.340 -6.883 -2.738 1.00 98.81 184 ALA A CA 1
ATOM 1429 C C . ALA A 1 184 ? -0.842 -5.731 -1.852 1.00 98.81 184 ALA A C 1
ATOM 1431 O O . ALA A 1 184 ? -2.055 -5.551 -1.738 1.00 98.81 184 ALA A O 1
ATOM 1432 N N . HIS A 1 185 ? 0.067 -4.940 -1.274 1.00 98.75 185 HIS A N 1
ATOM 1433 C CA . HIS A 1 185 ? -0.265 -3.750 -0.485 1.00 98.75 185 HIS A CA 1
ATOM 1434 C C . HIS A 1 185 ? -1.103 -2.767 -1.308 1.00 98.75 185 HIS A C 1
ATOM 1436 O O . HIS A 1 185 ? -2.224 -2.428 -0.927 1.00 98.75 185 HIS A O 1
ATOM 1442 N N . GLU A 1 186 ? -0.627 -2.406 -2.502 1.00 98.81 186 GLU A N 1
ATOM 1443 C CA . GLU A 1 186 ? -1.360 -1.495 -3.388 1.00 98.81 186 GLU A CA 1
ATOM 1444 C C . GLU A 1 186 ? -2.675 -2.086 -3.893 1.00 98.81 186 GLU A C 1
ATOM 1446 O O . GLU A 1 186 ? -3.660 -1.366 -4.060 1.00 98.81 186 GLU A O 1
ATOM 1451 N N . LEU A 1 187 ? -2.737 -3.402 -4.117 1.00 98.75 187 LEU A N 1
ATOM 1452 C CA . LEU A 1 187 ? -3.986 -4.059 -4.493 1.00 98.75 187 LEU A CA 1
ATOM 1453 C C . LEU A 1 187 ? -5.052 -3.882 -3.410 1.00 98.75 187 LEU A C 1
ATOM 1455 O O . LEU A 1 187 ? -6.222 -3.671 -3.736 1.00 98.75 187 LEU A O 1
ATOM 1459 N N . HIS A 1 188 ? -4.671 -3.941 -2.132 1.00 98.69 188 HIS A N 1
ATOM 1460 C CA . HIS A 1 188 ? -5.618 -3.696 -1.049 1.00 98.69 188 HIS A CA 1
ATOM 1461 C C . HIS A 1 188 ? -6.157 -2.267 -1.091 1.00 98.69 188 HIS A C 1
ATOM 1463 O O . HIS A 1 188 ? -7.368 -2.070 -0.992 1.00 98.69 188 HIS A O 1
ATOM 1469 N N . HIS A 1 189 ? -5.298 -1.276 -1.337 1.00 98.62 189 HIS A N 1
ATOM 1470 C CA . HIS A 1 189 ? -5.747 0.100 -1.535 1.00 98.62 189 HIS A CA 1
ATOM 1471 C C . HIS A 1 189 ? -6.707 0.236 -2.722 1.00 98.62 189 HIS A C 1
ATOM 1473 O O . HIS A 1 189 ? -7.746 0.881 -2.581 1.00 98.62 189 HIS A O 1
ATOM 1479 N N . VAL A 1 190 ? -6.430 -0.419 -3.856 1.00 98.62 190 VAL A N 1
ATOM 1480 C CA . VAL A 1 190 ? -7.359 -0.476 -4.999 1.00 98.62 190 VAL A CA 1
ATOM 1481 C C . VAL A 1 190 ? -8.715 -1.043 -4.571 1.00 98.62 190 VAL A C 1
ATOM 1483 O O . VAL A 1 190 ? -9.750 -0.450 -4.866 1.00 98.62 190 VAL A O 1
ATOM 1486 N N . MET A 1 191 ? -8.740 -2.167 -3.851 1.00 98.00 191 MET A N 1
ATOM 1487 C CA . MET A 1 191 ? -9.991 -2.750 -3.351 1.00 98.00 191 MET A CA 1
ATOM 1488 C C . MET A 1 191 ? -10.717 -1.776 -2.421 1.00 98.00 191 MET A C 1
ATOM 1490 O O . MET A 1 191 ? -11.910 -1.538 -2.562 1.00 98.00 191 MET A O 1
ATOM 1494 N N . ARG A 1 192 ? -9.993 -1.135 -1.506 1.00 97.69 192 ARG A N 1
ATOM 1495 C CA . ARG A 1 192 ? -10.561 -0.172 -0.564 1.00 97.69 192 ARG A CA 1
ATOM 1496 C C . ARG A 1 192 ? -11.133 1.071 -1.252 1.00 97.69 192 ARG A C 1
ATOM 1498 O O . ARG A 1 192 ? -12.170 1.578 -0.820 1.00 97.69 192 ARG A O 1
ATOM 1505 N N . TRP A 1 193 ? -10.539 1.511 -2.361 1.00 97.75 193 TRP A N 1
ATOM 1506 C CA . TRP A 1 193 ? -11.093 2.556 -3.228 1.00 97.75 193 TRP A CA 1
ATOM 1507 C C . TRP A 1 193 ? -12.432 2.196 -3.881 1.00 97.75 193 TRP A C 1
ATOM 1509 O O . TRP A 1 193 ? -13.153 3.099 -4.300 1.00 97.75 193 TRP A O 1
ATOM 1519 N N . GLN A 1 194 ? -12.798 0.913 -3.947 1.00 95.25 194 GLN A N 1
ATOM 1520 C CA . GLN A 1 194 ? -14.125 0.472 -4.396 1.00 95.25 194 GLN A CA 1
ATOM 1521 C C . GLN A 1 194 ? -15.185 0.533 -3.280 1.00 95.25 194 GLN A C 1
ATOM 1523 O O . GLN A 1 194 ? -16.368 0.319 -3.547 1.00 95.25 194 GLN A O 1
ATOM 1528 N N . GLY A 1 195 ? -14.775 0.836 -2.044 1.00 94.94 195 GLY A N 1
ATOM 1529 C CA . GLY A 1 195 ? -15.644 1.074 -0.896 1.00 94.94 195 GLY A CA 1
ATOM 1530 C C . GLY A 1 195 ? -15.464 2.495 -0.343 1.00 94.94 195 GLY A C 1
ATOM 1531 O O . GLY A 1 195 ? -15.820 3.455 -1.025 1.00 94.94 195 GLY A O 1
ATOM 1532 N N . PRO A 1 196 ? -14.945 2.663 0.889 1.00 95.81 196 PRO A N 1
ATOM 1533 C CA . PRO A 1 196 ? -14.850 3.970 1.541 1.00 95.81 196 PRO A CA 1
ATOM 1534 C C . PRO A 1 196 ? -13.737 4.876 0.987 1.00 95.81 196 PRO A C 1
ATOM 1536 O O . PRO A 1 196 ? -13.687 6.047 1.352 1.00 95.81 196 PRO A O 1
ATOM 1539 N N . GLY A 1 197 ? -12.844 4.370 0.129 1.00 95.88 197 GLY A N 1
ATOM 1540 C CA . GLY A 1 197 ? -11.658 5.120 -0.284 1.00 95.88 197 GLY A CA 1
ATOM 1541 C C . GLY A 1 197 ? -10.501 5.007 0.707 1.00 95.88 197 GLY A C 1
ATOM 1542 O O . GLY A 1 197 ? -10.629 4.427 1.787 1.00 95.88 197 GLY A O 1
ATOM 1543 N N . TYR A 1 198 ? -9.354 5.581 0.331 1.00 94.56 198 TYR A N 1
ATOM 1544 C CA . TYR A 1 198 ? -8.186 5.675 1.213 1.00 94.56 198 TYR A CA 1
ATOM 1545 C C . TYR A 1 198 ? -8.486 6.475 2.494 1.00 94.56 198 TYR A C 1
ATOM 1547 O O . TYR A 1 198 ? -7.985 6.144 3.569 1.00 94.56 198 TYR A O 1
ATOM 1555 N N . GLY A 1 199 ? -9.348 7.489 2.388 1.00 90.81 199 GLY A N 1
ATOM 1556 C CA . GLY A 1 199 ? -9.772 8.331 3.500 1.00 90.81 199 GLY A CA 1
ATOM 1557 C C . GLY A 1 199 ? -9.286 9.768 3.409 1.00 90.81 199 GLY A C 1
ATOM 1558 O O . GLY A 1 199 ? -8.261 10.063 2.797 1.00 90.81 199 GLY A O 1
ATOM 1559 N N . GLU A 1 200 ? -10.019 10.657 4.069 1.00 92.31 200 GLU A N 1
ATOM 1560 C CA . GLU A 1 200 ? -9.657 12.067 4.223 1.00 92.31 200 GLU A CA 1
ATOM 1561 C C . GLU A 1 200 ? -9.132 12.353 5.632 1.00 92.31 200 GLU A C 1
ATOM 1563 O O . GLU A 1 200 ? -8.396 13.312 5.835 1.00 92.31 200 GLU A O 1
ATOM 1568 N N . THR A 1 201 ? -9.484 11.522 6.614 1.00 96.81 201 THR A N 1
ATOM 1569 C CA . THR A 1 201 ? -9.104 11.678 8.021 1.00 96.81 201 THR A CA 1
ATOM 1570 C C . THR A 1 201 ? -7.903 10.821 8.413 1.00 96.81 201 THR A C 1
ATOM 1572 O O . THR A 1 201 ? -7.572 9.834 7.753 1.00 96.81 201 THR A O 1
ATOM 1575 N N . LEU A 1 202 ? -7.253 11.168 9.531 1.00 96.69 202 LEU A N 1
ATOM 1576 C CA . LEU A 1 202 ? -6.156 10.358 10.070 1.00 96.69 202 LEU A CA 1
ATOM 1577 C C . LEU A 1 202 ? -6.610 8.921 10.363 1.00 96.69 202 LEU A C 1
ATOM 1579 O O . LEU A 1 202 ? -5.896 7.983 10.028 1.00 96.69 202 LEU A O 1
ATOM 1583 N N . GLY A 1 203 ? -7.782 8.741 10.980 1.00 98.00 203 GLY A N 1
ATOM 1584 C CA . GLY A 1 203 ? -8.304 7.416 11.318 1.00 98.00 203 GLY A CA 1
ATOM 1585 C C . GLY A 1 203 ? -8.513 6.539 10.086 1.00 98.00 203 GLY A C 1
ATOM 1586 O O . GLY A 1 203 ? -8.151 5.364 10.097 1.00 98.00 203 GLY A O 1
ATOM 1587 N N . GLU A 1 204 ? -9.029 7.114 9.001 1.00 98.06 204 GLU A N 1
ATOM 1588 C CA . GLU A 1 204 ? -9.199 6.385 7.745 1.00 98.06 204 GLU A CA 1
ATOM 1589 C C . GLU A 1 204 ? -7.864 5.997 7.116 1.00 98.06 204 GLU A C 1
ATOM 1591 O O . GLU A 1 204 ? -7.716 4.837 6.742 1.00 98.06 204 GLU A O 1
ATOM 1596 N N . ALA A 1 205 ? -6.876 6.896 7.090 1.00 97.81 205 ALA A N 1
ATOM 1597 C CA . ALA A 1 205 ? -5.546 6.574 6.577 1.00 97.81 205 ALA A CA 1
ATOM 1598 C C . ALA A 1 205 ? -4.846 5.483 7.404 1.00 97.81 205 ALA A C 1
ATOM 1600 O O . ALA A 1 205 ? -4.289 4.545 6.840 1.00 97.81 205 ALA A O 1
ATOM 1601 N N . LEU A 1 206 ? -4.931 5.541 8.741 1.00 98.44 206 LEU A N 1
ATOM 1602 C CA . LEU A 1 206 ? -4.390 4.495 9.622 1.00 98.44 206 LEU A CA 1
ATOM 1603 C C . LEU A 1 206 ? -5.011 3.123 9.327 1.00 98.44 206 LEU A C 1
ATOM 1605 O O . LEU A 1 206 ? -4.302 2.118 9.286 1.00 98.44 206 LEU A O 1
ATOM 1609 N N . VAL A 1 207 ? -6.330 3.075 9.127 1.00 98.69 207 VAL A N 1
ATOM 1610 C CA . VAL A 1 207 ? -7.042 1.834 8.794 1.00 98.69 207 VAL A CA 1
ATOM 1611 C C . VAL A 1 207 ? -6.674 1.351 7.392 1.00 98.69 207 VAL A C 1
ATOM 1613 O O . VAL A 1 207 ? -6.450 0.157 7.214 1.00 98.69 207 VAL A O 1
ATOM 1616 N N . SER A 1 208 ? -6.572 2.253 6.415 1.00 98.62 208 SER A N 1
ATOM 1617 C CA . SER A 1 208 ? -6.182 1.926 5.041 1.00 98.62 208 SER A CA 1
ATOM 1618 C C . SER A 1 208 ? -4.794 1.295 4.975 1.00 98.62 208 SER A C 1
ATOM 1620 O O . SER A 1 208 ? -4.655 0.215 4.407 1.00 98.62 208 SER A O 1
ATOM 1622 N N . GLU A 1 209 ? -3.791 1.913 5.602 1.00 98.62 209 GLU A N 1
ATOM 1623 C CA . GLU A 1 209 ? -2.428 1.368 5.642 1.00 98.62 209 GLU A CA 1
ATOM 1624 C C . GLU A 1 209 ? -2.343 0.080 6.461 1.00 98.62 209 GLU A C 1
ATOM 1626 O O . GLU A 1 209 ? -1.703 -0.888 6.052 1.00 98.62 209 GLU A O 1
ATOM 1631 N N . GLY A 1 210 ? -3.027 0.032 7.608 1.00 98.75 210 GLY A N 1
ATOM 1632 C CA . GLY A 1 210 ? -3.037 -1.155 8.455 1.00 98.75 210 GLY A CA 1
ATOM 1633 C C . GLY A 1 210 ? -3.643 -2.371 7.756 1.00 98.75 210 GLY A C 1
ATOM 1634 O O . GLY A 1 210 ? -3.078 -3.462 7.818 1.00 98.75 210 GLY A O 1
ATOM 1635 N N . LEU A 1 211 ? -4.780 -2.205 7.074 1.00 98.88 211 LEU A N 1
ATOM 1636 C CA . LEU A 1 211 ? -5.421 -3.304 6.354 1.00 98.88 211 LEU A CA 1
ATOM 1637 C C . LEU A 1 211 ? -4.564 -3.774 5.174 1.00 98.88 211 LEU A C 1
ATOM 1639 O O . LEU A 1 211 ? -4.454 -4.983 4.975 1.00 98.88 211 LEU A O 1
ATOM 1643 N N . ALA A 1 212 ? -3.924 -2.858 4.444 1.00 98.75 212 ALA A N 1
ATOM 1644 C CA . ALA A 1 212 ? -3.035 -3.204 3.339 1.00 98.75 212 ALA A CA 1
ATOM 1645 C C . ALA A 1 212 ? -1.814 -4.017 3.806 1.00 98.75 212 ALA A C 1
ATOM 1647 O O . ALA A 1 212 ? -1.525 -5.080 3.244 1.00 98.75 212 ALA A O 1
ATOM 1648 N N . GLY A 1 213 ? -1.189 -3.616 4.916 1.00 98.56 213 GLY A N 1
ATOM 1649 C CA . GLY A 1 213 ? -0.093 -4.367 5.531 1.00 98.56 213 GLY A CA 1
ATOM 1650 C C . GLY A 1 213 ? -0.501 -5.771 5.988 1.00 98.56 213 GLY A C 1
ATOM 1651 O O . GLY A 1 213 ? 0.150 -6.776 5.679 1.00 98.56 213 GLY A O 1
ATOM 1652 N N . HIS A 1 214 ? -1.648 -5.889 6.668 1.00 98.75 214 HIS A N 1
ATOM 1653 C CA . HIS A 1 214 ? -2.162 -7.202 7.078 1.00 98.75 214 HIS A CA 1
ATOM 1654 C C . HIS A 1 214 ? -2.630 -8.055 5.897 1.00 98.75 214 HIS A C 1
ATOM 1656 O O . HIS A 1 214 ? -2.532 -9.278 5.974 1.00 98.75 214 HIS A O 1
ATOM 1662 N N . PHE A 1 215 ? -3.097 -7.461 4.799 1.00 98.75 215 PHE A N 1
ATOM 1663 C CA . PHE A 1 215 ? -3.417 -8.197 3.576 1.00 98.75 215 PHE A CA 1
ATOM 1664 C C . PHE A 1 215 ? -2.159 -8.807 2.951 1.00 98.75 215 PHE A C 1
ATOM 1666 O O . PHE A 1 215 ? -2.150 -9.997 2.635 1.00 98.75 215 PHE A O 1
ATOM 1673 N N . SER A 1 216 ? -1.058 -8.056 2.884 1.00 98.38 216 SER A N 1
ATOM 1674 C CA . SER A 1 216 ? 0.249 -8.604 2.500 1.00 98.38 216 SER A CA 1
ATOM 1675 C C . SER A 1 216 ? 0.648 -9.775 3.406 1.00 98.38 216 SER A C 1
ATOM 1677 O O . SER A 1 216 ? 0.988 -10.858 2.923 1.00 98.38 216 SER A O 1
ATOM 1679 N N . ARG A 1 217 ? 0.495 -9.642 4.727 1.00 98.12 217 ARG A N 1
ATOM 1680 C CA . ARG A 1 217 ? 0.734 -10.759 5.654 1.00 98.12 217 ARG A CA 1
ATOM 1681 C C . ARG A 1 217 ? -0.205 -11.950 5.423 1.00 98.12 217 ARG A C 1
ATOM 1683 O O . ARG A 1 217 ? 0.253 -13.087 5.497 1.00 98.12 217 ARG A O 1
ATOM 1690 N N . GLN A 1 218 ? -1.483 -11.723 5.123 1.00 98.06 218 GLN A N 1
ATOM 1691 C CA . GLN A 1 218 ? -2.459 -12.776 4.815 1.00 98.06 218 GLN A CA 1
ATOM 1692 C C . GLN A 1 218 ? -2.022 -13.603 3.594 1.00 98.06 218 GLN A C 1
ATOM 1694 O O . GLN A 1 218 ? -2.173 -14.825 3.595 1.00 98.06 218 GLN A O 1
ATOM 1699 N N . LEU A 1 219 ? -1.481 -12.958 2.556 1.00 98.44 219 LEU A N 1
ATOM 1700 C CA . LEU A 1 219 ? -1.098 -13.633 1.313 1.00 98.44 219 LEU A CA 1
ATOM 1701 C C . LEU A 1 219 ? 0.234 -14.390 1.400 1.00 98.44 219 LEU A C 1
ATOM 1703 O O . LEU A 1 219 ? 0.371 -15.432 0.749 1.00 98.44 219 LEU A O 1
ATOM 1707 N N . TYR A 1 220 ? 1.197 -13.871 2.167 1.00 98.25 220 TYR A N 1
ATOM 1708 C CA . TYR A 1 220 ? 2.583 -14.363 2.182 1.00 98.25 220 TYR A CA 1
ATOM 1709 C C . TYR A 1 220 ? 3.009 -15.012 3.502 1.00 98.25 220 TYR A C 1
ATOM 1711 O O . TYR A 1 220 ? 4.035 -15.681 3.547 1.00 98.25 220 TYR A O 1
ATOM 1719 N N . GLY A 1 221 ? 2.251 -14.836 4.588 1.00 97.31 221 GLY A N 1
ATOM 1720 C CA . GLY A 1 221 ? 2.666 -15.282 5.922 1.00 97.31 221 GLY A CA 1
ATOM 1721 C C . GLY A 1 221 ? 3.922 -14.567 6.436 1.00 97.31 221 GLY A C 1
ATOM 1722 O O . GLY A 1 221 ? 4.597 -15.080 7.328 1.00 97.31 221 GLY A O 1
ATOM 1723 N N . SER A 1 222 ? 4.254 -13.404 5.867 1.00 93.69 222 SER A N 1
ATOM 1724 C CA . SER A 1 222 ? 5.487 -12.680 6.160 1.00 93.69 222 SER A CA 1
ATOM 1725 C C . SER A 1 222 ? 5.470 -12.034 7.548 1.00 93.69 222 SER A C 1
ATOM 1727 O O . SER A 1 222 ? 4.420 -11.782 8.149 1.00 93.69 222 SER A O 1
ATOM 1729 N N . ALA A 1 223 ? 6.661 -11.698 8.042 1.00 96.00 223 ALA A N 1
ATOM 1730 C CA . ALA A 1 223 ? 6.795 -10.727 9.123 1.00 96.00 223 ALA A CA 1
ATOM 1731 C C . ALA A 1 223 ? 6.307 -9.330 8.664 1.00 96.00 223 ALA A C 1
ATOM 1733 O O . ALA A 1 223 ? 6.247 -9.089 7.452 1.00 96.00 223 ALA A O 1
ATOM 1734 N N . PRO A 1 224 ? 5.988 -8.415 9.603 1.00 96.81 224 PRO A N 1
ATOM 1735 C CA . PRO A 1 224 ? 5.692 -7.027 9.263 1.00 96.81 224 PRO A CA 1
ATOM 1736 C C . PRO A 1 224 ? 6.879 -6.354 8.567 1.00 96.81 224 PRO A C 1
ATOM 1738 O O . PRO A 1 224 ? 8.045 -6.610 8.912 1.00 96.81 224 PRO A O 1
ATOM 1741 N N . GLU A 1 225 ? 6.577 -5.456 7.639 1.00 96.44 225 GLU A N 1
ATOM 1742 C CA . GLU A 1 225 ? 7.562 -4.618 6.966 1.00 96.44 225 GLU A CA 1
ATOM 1743 C C . GLU A 1 225 ? 8.304 -3.710 7.957 1.00 96.44 225 GLU A C 1
ATOM 1745 O O . GLU A 1 225 ? 7.785 -3.397 9.034 1.00 96.44 225 GLU A O 1
ATOM 1750 N N . PRO A 1 226 ? 9.522 -3.238 7.629 1.00 95.62 226 PRO A N 1
ATOM 1751 C CA . PRO A 1 226 ? 10.293 -2.380 8.528 1.00 95.62 226 PRO A CA 1
ATOM 1752 C C . PRO A 1 226 ? 9.525 -1.145 9.031 1.00 95.62 226 PRO A C 1
ATOM 1754 O O . PRO A 1 226 ? 9.657 -0.796 10.201 1.00 95.62 226 PRO A O 1
ATOM 1757 N N . TRP A 1 227 ? 8.692 -0.526 8.187 1.00 95.75 227 TRP A N 1
ATOM 1758 C CA . TRP A 1 227 ? 7.866 0.638 8.539 1.00 95.75 227 TRP A CA 1
ATOM 1759 C C . TRP A 1 227 ? 6.626 0.300 9.384 1.00 95.75 227 TRP A C 1
ATOM 1761 O O . TRP A 1 227 ? 6.117 1.159 10.103 1.00 95.75 227 TRP A O 1
ATOM 1771 N N . GLU A 1 228 ? 6.160 -0.948 9.364 1.00 97.62 228 GLU A N 1
ATOM 1772 C CA . GLU A 1 228 ? 5.024 -1.431 10.167 1.00 97.62 228 GLU A CA 1
ATOM 1773 C C . GLU A 1 228 ? 5.423 -1.760 11.614 1.00 97.62 228 GLU A C 1
ATOM 1775 O O . GLU A 1 228 ? 4.573 -1.912 12.489 1.00 97.62 228 GLU A O 1
ATOM 1780 N N . ARG A 1 229 ? 6.730 -1.870 11.876 1.00 96.31 229 ARG A N 1
ATOM 1781 C CA . ARG A 1 229 ? 7.308 -2.161 13.198 1.00 96.31 229 ARG A CA 1
ATOM 1782 C C . ARG A 1 229 ? 8.430 -1.196 13.587 1.00 96.31 229 ARG A C 1
ATOM 1784 O O . ARG A 1 229 ? 9.318 -1.565 14.354 1.00 96.31 229 ARG A O 1
ATOM 1791 N N . ALA A 1 230 ? 8.415 0.011 13.026 1.00 95.69 230 ALA A N 1
ATOM 1792 C CA . ALA A 1 230 ? 9.460 1.010 13.238 1.00 95.69 230 ALA A CA 1
ATOM 1793 C C . ALA A 1 230 ? 9.438 1.585 14.661 1.00 95.69 230 ALA A C 1
ATOM 1795 O O . ALA A 1 230 ? 10.481 1.969 15.184 1.00 95.69 230 ALA A O 1
ATOM 1796 N N . LEU A 1 231 ? 8.258 1.634 15.285 1.00 95.56 231 LEU A N 1
ATOM 1797 C CA . LEU A 1 231 ? 8.071 2.222 16.607 1.00 95.56 231 LEU A CA 1
ATOM 1798 C C . LEU A 1 231 ? 8.218 1.205 17.741 1.00 95.56 231 LEU A C 1
ATOM 1800 O O . LEU A 1 231 ? 7.683 0.096 17.692 1.00 95.56 231 LEU A O 1
ATOM 1804 N N . SER A 1 232 ? 8.871 1.630 18.821 1.00 95.19 232 SER A N 1
ATOM 1805 C CA . SER A 1 232 ? 8.844 0.924 20.102 1.00 95.19 232 SER A CA 1
ATOM 1806 C C . SER A 1 232 ? 7.454 0.970 20.748 1.00 95.19 232 SER A C 1
ATOM 1808 O O . SER A 1 232 ? 6.621 1.824 20.441 1.00 95.19 232 SER A O 1
ATOM 1810 N N . THR A 1 233 ? 7.214 0.105 21.737 1.00 93.50 233 THR A N 1
ATOM 1811 C CA . THR A 1 233 ? 5.962 0.104 22.517 1.00 93.50 233 THR A CA 1
ATOM 1812 C C . THR A 1 233 ? 5.658 1.467 23.153 1.00 93.50 233 THR A C 1
ATOM 1814 O O . THR A 1 233 ? 4.499 1.871 23.226 1.00 93.50 233 THR A O 1
ATOM 1817 N N . ALA A 1 234 ? 6.686 2.190 23.611 1.00 93.81 234 ALA A N 1
ATOM 1818 C CA . ALA A 1 234 ? 6.514 3.504 24.226 1.00 93.81 234 ALA A CA 1
ATOM 1819 C C . ALA A 1 234 ? 6.131 4.578 23.193 1.00 93.81 234 ALA A C 1
ATOM 1821 O O . ALA A 1 234 ? 5.245 5.390 23.458 1.00 93.81 234 ALA A O 1
ATOM 1822 N N . GLU A 1 235 ? 6.759 4.563 22.015 1.00 94.75 235 GLU A N 1
ATOM 1823 C CA . GLU A 1 235 ? 6.437 5.481 20.915 1.00 94.75 235 GLU A CA 1
ATOM 1824 C C . GLU A 1 235 ? 5.041 5.216 20.354 1.00 94.75 235 GLU A C 1
ATOM 1826 O O . GLU A 1 235 ? 4.281 6.165 20.158 1.00 94.75 235 GLU A O 1
ATOM 1831 N N . LEU A 1 236 ? 4.664 3.942 20.186 1.00 94.69 236 LEU A N 1
ATOM 1832 C CA . LEU A 1 236 ? 3.304 3.555 19.809 1.00 94.69 236 LEU A CA 1
ATOM 1833 C C . LEU A 1 236 ? 2.284 4.136 20.790 1.00 94.69 236 LEU A C 1
ATOM 1835 O O . LEU A 1 236 ? 1.378 4.840 20.362 1.00 94.69 236 LEU A O 1
ATOM 1839 N N . ALA A 1 237 ? 2.467 3.953 22.101 1.00 94.12 237 ALA A N 1
ATOM 1840 C CA . ALA A 1 237 ? 1.535 4.470 23.107 1.00 94.12 237 ALA A CA 1
ATOM 1841 C C . ALA A 1 237 ? 1.401 6.010 23.103 1.00 94.12 237 ALA A C 1
ATOM 1843 O O . ALA A 1 237 ? 0.360 6.551 23.492 1.00 94.12 237 ALA A O 1
ATOM 1844 N N . ILE A 1 238 ? 2.443 6.739 22.688 1.00 93.38 238 ILE A N 1
ATOM 1845 C CA . ILE A 1 238 ? 2.378 8.195 22.487 1.00 93.38 238 ILE A CA 1
ATOM 1846 C C . ILE A 1 238 ? 1.564 8.513 21.227 1.00 93.38 238 ILE A C 1
ATOM 1848 O O . ILE A 1 238 ? 0.638 9.326 21.293 1.00 93.38 238 ILE A O 1
ATOM 1852 N N . CYS A 1 239 ? 1.864 7.843 20.112 1.00 94.12 239 CYS A N 1
ATOM 1853 C CA . CYS A 1 239 ? 1.168 8.026 18.839 1.00 94.12 239 CYS A CA 1
ATOM 1854 C C . CYS A 1 239 ? -0.323 7.675 18.948 1.00 94.12 239 CYS A C 1
ATOM 1856 O O . CYS A 1 239 ? -1.153 8.409 18.426 1.00 94.12 239 CYS A O 1
ATOM 1858 N N . GLU A 1 240 ? -0.685 6.627 19.692 1.00 95.31 240 GLU A N 1
ATOM 1859 C CA . GLU A 1 240 ? -2.072 6.233 19.978 1.00 95.31 240 GLU A CA 1
ATOM 1860 C C . GLU A 1 240 ? -2.874 7.368 20.624 1.00 95.31 240 GLU A C 1
ATOM 1862 O O . GLU A 1 240 ? -3.977 7.700 20.183 1.00 95.31 240 GLU A O 1
ATOM 1867 N N . LYS A 1 241 ? -2.309 8.011 21.655 1.00 93.81 241 LYS A N 1
ATOM 1868 C CA . LYS A 1 241 ? -2.968 9.120 22.366 1.00 93.81 241 LYS A CA 1
ATOM 1869 C C . LYS A 1 241 ? -3.188 10.325 21.461 1.00 93.81 241 LYS A C 1
ATOM 1871 O O . LYS A 1 241 ? -4.228 10.978 21.560 1.00 93.81 241 LYS A O 1
ATOM 1876 N N . GLU A 1 242 ? -2.221 10.633 20.603 1.00 93.62 242 GLU A N 1
ATOM 1877 C CA . GLU A 1 242 ? -2.352 11.716 19.631 1.00 93.62 242 GLU A CA 1
ATOM 1878 C C . GLU A 1 242 ? -3.364 11.353 18.539 1.00 93.62 242 GLU A C 1
ATOM 1880 O O . GLU A 1 242 ? -4.274 12.136 18.265 1.00 93.62 242 GLU A O 1
ATOM 1885 N N . ALA A 1 243 ? -3.295 10.144 17.983 1.00 94.81 243 ALA A N 1
ATOM 1886 C CA . ALA A 1 243 ? -4.225 9.673 16.964 1.00 94.81 243 ALA A CA 1
ATOM 1887 C C . ALA A 1 243 ? -5.674 9.660 17.469 1.00 94.81 243 ALA A C 1
ATOM 1889 O O . ALA A 1 243 ? -6.571 10.060 16.733 1.00 94.81 243 ALA A O 1
ATOM 1890 N N . GLN A 1 244 ? -5.919 9.336 18.744 1.00 94.56 244 GLN A N 1
ATOM 1891 C CA . GLN A 1 244 ? -7.259 9.415 19.336 1.00 94.56 244 GLN A CA 1
ATOM 1892 C C . GLN A 1 244 ? -7.847 10.836 19.270 1.00 94.56 244 GLN A C 1
ATOM 1894 O O . GLN A 1 244 ? -9.054 11.003 19.073 1.00 94.56 244 GLN A O 1
ATOM 1899 N N . ARG A 1 245 ? -7.005 11.868 19.426 1.00 92.44 245 ARG A N 1
ATOM 1900 C CA . ARG A 1 245 ? -7.408 13.284 19.348 1.00 92.44 245 ARG A CA 1
ATOM 1901 C C . ARG A 1 245 ? -7.660 13.723 17.909 1.00 92.44 245 ARG A C 1
ATOM 1903 O O . ARG A 1 245 ? -8.568 14.515 17.674 1.00 92.44 245 ARG A O 1
ATOM 1910 N N . TYR A 1 246 ? -6.864 13.215 16.971 1.00 92.75 246 TYR A N 1
ATOM 1911 C CA . TYR A 1 246 ? -6.909 13.603 15.560 1.00 92.75 246 TYR A CA 1
ATOM 1912 C C . TYR A 1 246 ? -7.705 12.649 14.667 1.00 92.75 246 TYR A C 1
ATOM 1914 O O . TYR A 1 246 ? -7.794 12.906 13.473 1.00 92.75 246 TYR A O 1
ATOM 1922 N N . TRP A 1 247 ? -8.324 11.607 15.225 1.00 96.44 247 TRP A N 1
ATOM 1923 C CA . TRP A 1 247 ? -8.992 10.531 14.486 1.00 96.44 247 TRP A CA 1
ATOM 1924 C C . TRP A 1 247 ? -9.876 11.029 13.333 1.00 96.44 247 TRP A C 1
ATOM 1926 O O . TRP A 1 247 ? -9.674 10.629 12.195 1.00 96.44 247 TRP A O 1
ATOM 1936 N N . ASN A 1 248 ? -10.771 11.984 13.614 1.00 95.94 248 ASN A N 1
ATOM 1937 C CA . ASN A 1 248 ? -11.709 12.568 12.642 1.00 95.94 248 ASN A CA 1
ATOM 1938 C C . ASN A 1 248 ? -11.178 13.834 11.936 1.00 95.94 248 ASN A C 1
ATOM 1940 O O . ASN A 1 248 ? -11.948 14.589 11.347 1.00 95.94 248 ASN A O 1
ATOM 1944 N N . THR A 1 249 ? -9.889 14.150 12.059 1.00 90.19 249 THR A N 1
ATOM 1945 C CA . THR A 1 249 ? -9.315 15.377 11.485 1.00 90.19 249 THR A CA 1
ATOM 1946 C C . THR A 1 249 ? -8.950 15.138 10.031 1.00 90.19 249 THR A C 1
ATOM 1948 O O . THR A 1 249 ? -8.045 14.351 9.769 1.00 90.19 249 THR A O 1
ATOM 1951 N N . SER A 1 250 ? -9.602 15.845 9.105 1.00 86.31 250 SER A N 1
ATOM 1952 C CA . SER A 1 250 ? -9.310 15.734 7.669 1.00 86.31 250 SER A CA 1
ATOM 1953 C C . SER A 1 250 ? -8.066 16.509 7.223 1.00 86.31 250 SER A C 1
ATOM 1955 O O . SER A 1 250 ? -7.364 16.119 6.306 1.00 86.31 250 SER A O 1
ATOM 1957 N N . ASN A 1 251 ? -7.705 17.583 7.924 1.00 84.38 251 ASN A N 1
ATOM 1958 C CA . ASN A 1 251 ? -6.523 18.396 7.618 1.00 84.38 251 ASN A CA 1
ATOM 1959 C C . ASN A 1 251 ? -5.287 18.007 8.453 1.00 84.38 251 ASN A C 1
ATOM 1961 O O . ASN A 1 251 ? -4.528 18.882 8.889 1.00 84.38 251 ASN A O 1
ATOM 1965 N N . TYR A 1 252 ? -5.127 16.717 8.752 1.00 87.69 252 TYR A N 1
ATOM 1966 C CA . TYR A 1 252 ? -3.920 16.219 9.406 1.00 87.69 252 TYR A CA 1
ATOM 1967 C C . TYR A 1 252 ? -2.732 16.295 8.435 1.00 87.69 252 TYR A C 1
ATOM 1969 O O . TYR A 1 252 ? -2.897 16.237 7.219 1.00 87.69 252 TYR A O 1
ATOM 1977 N N . CYS A 1 253 ? -1.520 16.447 8.968 1.00 88.75 253 CYS A N 1
ATOM 1978 C CA . CYS A 1 253 ? -0.325 16.455 8.129 1.00 88.75 253 CYS A CA 1
ATOM 1979 C C . CYS A 1 253 ? 0.043 15.012 7.772 1.00 88.75 253 CYS A C 1
ATOM 1981 O O . CYS A 1 253 ? 0.615 14.305 8.603 1.00 88.75 253 CYS A O 1
ATOM 1983 N N . HIS A 1 254 ? -0.308 14.574 6.562 1.00 88.88 254 HIS A N 1
ATOM 1984 C CA . HIS A 1 254 ? -0.032 13.212 6.110 1.00 88.88 254 HIS A CA 1
ATOM 1985 C C . HIS A 1 254 ? 1.471 12.916 6.109 1.00 88.88 254 HIS A C 1
ATOM 1987 O O . HIS A 1 254 ? 1.903 11.925 6.698 1.00 88.88 254 HIS A O 1
ATOM 1993 N N . GLY A 1 255 ? 2.283 13.836 5.579 1.00 87.31 255 GLY A N 1
ATOM 1994 C CA . GLY A 1 255 ? 3.735 13.690 5.594 1.00 87.31 255 GLY A CA 1
ATOM 1995 C C . GLY A 1 255 ? 4.334 13.605 6.997 1.00 87.31 255 GLY A C 1
ATOM 1996 O O . GLY A 1 255 ? 5.320 12.895 7.195 1.00 87.31 255 GLY A O 1
ATOM 1997 N N . ALA A 1 256 ? 3.708 14.228 8.000 1.00 90.31 256 ALA A N 1
ATOM 1998 C CA . ALA A 1 256 ? 4.164 14.081 9.377 1.00 90.31 256 ALA A CA 1
ATOM 1999 C C . ALA A 1 256 ? 3.956 12.666 9.906 1.00 90.31 256 ALA A C 1
ATOM 2001 O O . ALA A 1 256 ? 4.887 12.051 10.411 1.00 90.31 256 ALA A O 1
ATOM 2002 N N . TRP A 1 257 ? 2.747 12.130 9.754 1.00 93.25 257 TRP A N 1
ATOM 2003 C CA . TRP A 1 257 ? 2.419 10.807 10.275 1.00 93.25 257 TRP A CA 1
ATOM 2004 C C . TRP A 1 257 ? 3.120 9.683 9.517 1.00 93.25 257 TRP A C 1
ATOM 2006 O O . TRP A 1 257 ? 3.601 8.739 10.136 1.00 93.25 257 TRP A O 1
ATOM 2016 N N . PHE A 1 258 ? 3.187 9.768 8.192 1.00 92.12 258 PHE A N 1
ATOM 2017 C CA . PHE A 1 258 ? 3.594 8.636 7.362 1.00 92.12 258 PHE A CA 1
ATOM 2018 C C . PHE A 1 258 ? 5.045 8.743 6.873 1.00 92.12 258 PHE A C 1
ATOM 2020 O O . PHE A 1 258 ? 5.696 7.714 6.718 1.00 92.12 258 PHE A O 1
ATOM 2027 N N . PHE A 1 259 ? 5.603 9.952 6.741 1.00 84.56 259 PHE A N 1
ATOM 2028 C CA . PHE A 1 259 ? 6.952 10.169 6.190 1.00 84.56 259 PHE A CA 1
ATOM 2029 C C . PHE A 1 259 ? 7.940 10.821 7.172 1.00 84.56 259 PHE A C 1
ATOM 2031 O O . PHE A 1 259 ? 9.063 11.140 6.791 1.00 84.56 259 PHE A O 1
ATOM 2038 N N . GLY A 1 260 ? 7.554 11.007 8.441 1.00 79.12 260 GLY A N 1
ATOM 2039 C CA . GLY A 1 260 ? 8.439 11.561 9.473 1.00 79.12 260 GLY A CA 1
ATOM 2040 C C . GLY A 1 260 ? 8.747 13.049 9.300 1.00 79.12 260 GLY A C 1
ATOM 2041 O O . GLY A 1 260 ? 9.807 13.515 9.715 1.00 79.12 260 GLY A O 1
ATOM 2042 N N . GLN A 1 261 ? 7.852 13.809 8.663 1.00 80.75 261 GLN A N 1
ATOM 2043 C CA . GLN A 1 261 ? 7.992 15.261 8.581 1.00 80.75 261 GLN A CA 1
ATOM 2044 C C . GLN A 1 261 ? 7.593 15.926 9.917 1.00 80.75 261 GLN A C 1
ATOM 2046 O O . GLN A 1 261 ? 6.480 15.774 10.413 1.00 80.75 261 GLN A O 1
ATOM 2051 N N . GLY A 1 262 ? 8.474 16.730 10.509 1.00 80.44 262 GLY A N 1
ATOM 2052 C CA . GLY A 1 262 ? 8.176 17.438 11.761 1.00 80.44 262 GLY A CA 1
ATOM 2053 C C . GLY A 1 262 ? 8.396 16.582 13.014 1.00 80.44 262 GLY A C 1
ATOM 2054 O O . GLY A 1 262 ? 9.415 15.913 13.128 1.00 80.44 262 GLY A O 1
ATOM 2055 N N . ASP A 1 263 ? 7.475 16.663 13.981 1.00 81.44 263 ASP A N 1
ATOM 2056 C CA . ASP A 1 263 ? 7.686 16.129 15.341 1.00 81.44 263 ASP A CA 1
ATOM 2057 C C . ASP A 1 263 ? 7.272 14.653 15.519 1.00 81.44 2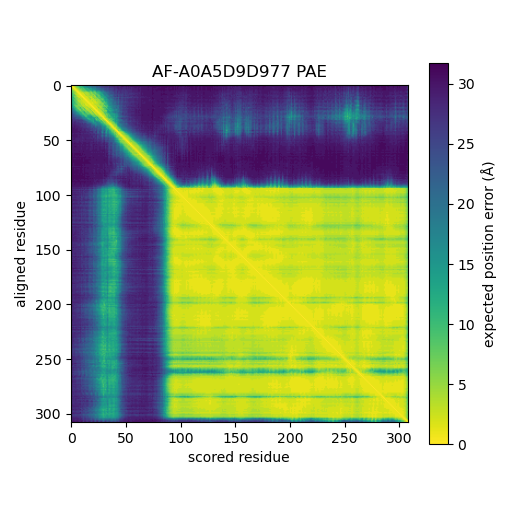63 ASP A C 1
ATOM 2059 O O . ASP A 1 263 ? 7.513 14.075 16.580 1.00 81.44 263 ASP A O 1
ATOM 2063 N N . GLN A 1 264 ? 6.607 14.048 14.528 1.00 84.06 264 GLN A N 1
ATOM 2064 C CA . GLN A 1 264 ? 6.218 12.636 14.597 1.00 84.06 264 GLN A CA 1
ATOM 2065 C C . GLN A 1 264 ? 7.400 11.735 14.215 1.00 84.06 264 GLN A C 1
ATOM 2067 O O . GLN A 1 264 ? 8.143 12.069 13.288 1.00 84.06 264 GLN A O 1
ATOM 2072 N N . PRO A 1 265 ? 7.572 10.577 14.877 1.00 88.38 265 PRO A N 1
ATOM 2073 C CA . PRO A 1 265 ? 8.544 9.587 14.441 1.00 88.38 265 PRO A CA 1
ATOM 2074 C C . PRO A 1 265 ? 8.302 9.160 12.980 1.00 88.38 265 PRO A C 1
ATOM 2076 O O . PRO A 1 265 ? 7.144 9.052 12.560 1.00 88.38 265 PRO A O 1
ATOM 2079 N N . PRO A 1 266 ? 9.358 8.860 12.201 1.00 89.31 266 PRO A N 1
ATOM 2080 C CA . PRO A 1 266 ? 9.198 8.257 10.883 1.00 89.31 266 PRO A CA 1
ATOM 2081 C C . PRO A 1 266 ? 8.326 7.002 10.947 1.00 89.31 266 PRO A C 1
ATOM 2083 O O . PRO A 1 266 ? 8.456 6.198 11.870 1.00 89.31 266 PRO A O 1
ATOM 2086 N N . TRP A 1 267 ? 7.454 6.834 9.952 1.00 94.19 267 TRP A N 1
ATOM 2087 C CA . TRP A 1 267 ? 6.557 5.681 9.826 1.00 94.19 267 TRP A CA 1
ATOM 2088 C C . TRP A 1 267 ? 5.514 5.526 10.945 1.00 94.19 267 TRP A C 1
ATOM 2090 O O . TRP A 1 267 ? 4.911 4.458 11.071 1.00 94.19 267 TRP A O 1
ATOM 2100 N N . ALA A 1 268 ? 5.255 6.573 11.739 1.00 95.94 268 ALA A N 1
ATOM 2101 C CA . ALA A 1 268 ? 4.317 6.501 12.857 1.00 95.94 268 ALA A CA 1
ATOM 2102 C C . ALA A 1 268 ? 2.921 6.020 12.441 1.00 95.94 268 ALA A C 1
ATOM 2104 O O . ALA A 1 268 ? 2.350 5.151 13.096 1.00 95.94 268 ALA A O 1
ATOM 2105 N N . GLY A 1 269 ? 2.395 6.539 11.331 1.00 96.75 269 GLY A N 1
ATOM 2106 C CA . GLY A 1 269 ? 1.098 6.155 10.786 1.00 96.75 269 GLY A CA 1
ATOM 2107 C C . GLY A 1 269 ? 1.048 4.690 10.350 1.00 96.75 269 GLY A C 1
ATOM 2108 O O . GLY A 1 269 ? 0.107 3.985 10.704 1.00 96.75 269 GLY A O 1
ATOM 2109 N N . TYR A 1 270 ? 2.087 4.198 9.672 1.00 98.00 270 TYR A N 1
ATOM 2110 C CA . TYR A 1 270 ? 2.163 2.799 9.244 1.00 98.00 270 TYR A CA 1
ATOM 2111 C C . TYR A 1 270 ? 2.258 1.837 10.431 1.00 98.00 270 TYR A C 1
ATOM 2113 O O . TYR A 1 270 ? 1.477 0.894 10.533 1.00 98.00 270 TYR A O 1
ATOM 2121 N N . SER A 1 271 ? 3.175 2.102 11.367 1.00 98.00 271 SER A N 1
ATOM 2122 C CA . SER A 1 271 ? 3.343 1.274 12.566 1.00 98.00 271 SER A CA 1
ATOM 2123 C C . SER A 1 271 ? 2.076 1.256 13.426 1.00 98.00 271 SER A C 1
ATOM 2125 O O . SER A 1 271 ? 1.651 0.204 13.908 1.00 98.00 271 SER A O 1
ATOM 2127 N N . LEU A 1 272 ? 1.437 2.416 13.600 1.00 97.69 272 LEU A N 1
ATOM 2128 C CA . LEU A 1 272 ? 0.209 2.529 14.377 1.00 97.69 272 LEU A CA 1
ATOM 2129 C C . LEU A 1 272 ? -0.980 1.852 13.685 1.00 97.69 272 LEU A C 1
ATOM 2131 O O . LEU A 1 272 ? -1.723 1.128 14.346 1.00 97.69 272 LEU A O 1
ATOM 2135 N N . GLY A 1 273 ? -1.150 2.055 12.377 1.00 98.38 273 GLY A N 1
ATOM 2136 C CA . GLY A 1 273 ? -2.196 1.418 11.576 1.00 98.38 273 GLY A CA 1
ATOM 2137 C C . GLY A 1 273 ? -2.083 -0.105 11.600 1.00 98.38 273 GLY A C 1
ATOM 2138 O O . GLY A 1 273 ? -3.059 -0.802 11.888 1.00 98.38 273 GLY A O 1
ATOM 2139 N N . TYR A 1 274 ? -0.871 -0.632 11.415 1.00 98.69 274 TYR A N 1
ATOM 2140 C CA . TYR A 1 274 ? -0.609 -2.067 11.499 1.00 98.69 274 TYR A CA 1
ATOM 2141 C C . TYR A 1 274 ? -0.936 -2.633 12.892 1.00 98.69 274 TYR A C 1
ATOM 2143 O O . TYR A 1 274 ? -1.596 -3.669 13.008 1.00 98.69 274 TYR A O 1
ATOM 2151 N N . ALA A 1 275 ? -0.547 -1.941 13.969 1.00 98.12 275 ALA A N 1
ATOM 2152 C CA . ALA A 1 275 ? -0.872 -2.352 15.337 1.00 98.12 275 ALA A CA 1
ATOM 2153 C C . ALA A 1 275 ? -2.379 -2.272 15.648 1.00 98.12 275 ALA A C 1
ATOM 2155 O O . ALA A 1 275 ? -2.915 -3.129 16.352 1.00 98.12 275 ALA A O 1
ATOM 2156 N N . LEU A 1 276 ? -3.072 -1.242 15.153 1.00 98.38 276 LEU A N 1
ATOM 2157 C CA . LEU A 1 276 ? -4.524 -1.068 15.273 1.00 98.38 276 LEU A CA 1
ATOM 2158 C C . LEU A 1 276 ? -5.278 -2.245 14.636 1.00 98.38 276 LEU A C 1
ATOM 2160 O O . LEU A 1 276 ? -6.102 -2.879 15.293 1.00 98.38 276 LEU A O 1
ATOM 2164 N N . ILE A 1 277 ? -4.973 -2.559 13.377 1.00 98.62 277 ILE A N 1
ATOM 2165 C CA . ILE A 1 277 ? -5.652 -3.635 12.644 1.00 98.62 277 ILE A CA 1
ATOM 2166 C C . ILE A 1 277 ? -5.270 -5.011 13.189 1.00 98.62 277 ILE A C 1
ATOM 2168 O O . ILE A 1 277 ? -6.129 -5.882 13.289 1.00 98.62 277 ILE A O 1
ATOM 2172 N N . GLY A 1 278 ? -4.024 -5.196 13.632 1.00 97.88 278 GLY A N 1
ATOM 2173 C CA . GLY A 1 278 ? -3.600 -6.441 14.275 1.00 97.88 278 GLY A CA 1
ATOM 2174 C C . GLY A 1 278 ? -4.431 -6.751 15.519 1.00 97.88 278 GLY A C 1
ATOM 2175 O O . GLY A 1 278 ? -4.983 -7.841 15.630 1.00 97.88 278 GLY A O 1
ATOM 2176 N N . ARG A 1 279 ? -4.613 -5.755 16.396 1.00 97.25 279 ARG A N 1
ATOM 2177 C CA . ARG A 1 279 ? -5.475 -5.875 17.585 1.00 97.25 279 ARG A CA 1
ATOM 2178 C C . ARG A 1 279 ? -6.929 -6.165 17.236 1.00 97.25 279 ARG A C 1
ATOM 2180 O O . ARG A 1 279 ? -7.584 -6.918 17.944 1.00 97.25 279 ARG A O 1
ATOM 2187 N N . TYR A 1 280 ? -7.440 -5.557 16.166 1.00 98.12 280 TYR A N 1
ATOM 2188 C CA . TYR A 1 280 ? -8.791 -5.838 15.694 1.00 98.12 280 TYR A CA 1
ATOM 2189 C C . TYR A 1 280 ? -8.942 -7.313 15.299 1.00 98.12 280 TYR A C 1
ATOM 2191 O O . TYR A 1 280 ? -9.830 -7.995 15.805 1.00 98.12 280 TYR A O 1
ATOM 2199 N N . LEU A 1 281 ? -8.045 -7.816 14.447 1.00 97.75 281 LEU A N 1
ATOM 2200 C CA . LEU A 1 281 ? -8.084 -9.191 13.944 1.00 97.75 281 LEU A CA 1
ATOM 2201 C C . LEU A 1 281 ? -7.902 -10.234 15.058 1.00 97.75 281 LEU A C 1
ATOM 2203 O O . LEU A 1 281 ? -8.539 -11.278 15.010 1.00 97.75 281 LEU A O 1
ATOM 2207 N N . GLU A 1 282 ? -7.106 -9.937 16.091 1.00 96.31 282 GLU A N 1
ATOM 2208 C CA . GLU A 1 282 ? -6.951 -10.793 17.282 1.00 96.31 282 GLU A CA 1
ATOM 2209 C C . GLU A 1 282 ? -8.262 -11.006 18.064 1.00 96.31 282 GLU A C 1
ATOM 2211 O O . GLU A 1 282 ? -8.373 -11.970 18.816 1.00 96.31 282 GLU A O 1
ATOM 2216 N N . CYS A 1 283 ? -9.245 -10.110 17.922 1.00 95.19 283 CYS A N 1
ATOM 2217 C CA . CYS A 1 283 ? -10.533 -10.180 18.620 1.00 95.19 283 CYS A CA 1
ATOM 2218 C C . CYS A 1 283 ? -11.705 -10.622 17.727 1.00 95.19 283 CYS A C 1
ATOM 2220 O O . CYS A 1 283 ? -12.819 -10.763 18.232 1.00 95.19 283 CYS A O 1
ATOM 2222 N N . HIS A 1 284 ? -11.487 -10.806 16.421 1.00 95.62 284 HIS A N 1
ATOM 2223 C CA . HIS A 1 284 ? -12.550 -11.033 15.436 1.00 95.62 284 HIS A CA 1
ATOM 2224 C C . HIS A 1 284 ? -12.239 -12.251 14.561 1.00 95.62 284 HIS A C 1
ATOM 2226 O O . HIS A 1 284 ? -11.935 -12.139 13.370 1.00 95.62 284 HIS A O 1
ATOM 2232 N N . ASP A 1 285 ? -12.339 -13.433 15.172 1.00 91.19 285 ASP A N 1
ATOM 2233 C CA . ASP A 1 285 ? -12.164 -14.708 14.479 1.00 91.19 285 ASP A CA 1
ATOM 2234 C C . ASP A 1 285 ? -13.130 -14.828 13.289 1.00 91.19 285 ASP A C 1
ATOM 2236 O O . ASP A 1 285 ? -14.339 -14.622 13.409 1.00 91.19 285 ASP A O 1
ATOM 2240 N N . GLY A 1 286 ? -12.591 -15.198 12.127 1.00 92.50 286 GLY A N 1
ATOM 2241 C CA . GLY A 1 286 ? -13.354 -15.354 10.885 1.00 92.50 286 GLY A CA 1
ATOM 2242 C C . GLY A 1 286 ? -13.344 -14.125 9.975 1.00 92.50 286 GLY A C 1
ATOM 2243 O O . GLY A 1 286 ? -13.766 -14.231 8.823 1.00 92.50 286 GLY A O 1
ATOM 2244 N N . GLU A 1 287 ? -12.810 -12.994 10.436 1.00 97.25 287 GLU A N 1
ATOM 2245 C CA . GLU A 1 287 ? -12.593 -11.822 9.592 1.00 97.25 287 GLU A CA 1
ATOM 2246 C C . GLU A 1 287 ? -11.170 -11.783 9.036 1.00 97.25 287 GLU A C 1
ATOM 2248 O O . GLU A 1 287 ? -10.227 -12.350 9.585 1.00 97.25 287 GLU A O 1
ATOM 2253 N N . SER A 1 288 ? -11.011 -11.123 7.893 1.00 98.00 288 SER A N 1
ATOM 2254 C CA . SER A 1 288 ? -9.727 -10.990 7.215 1.00 98.00 288 SER A CA 1
ATOM 2255 C C . SER A 1 288 ? -9.557 -9.578 6.659 1.00 98.00 288 SER A C 1
ATOM 2257 O O . SER A 1 288 ? -10.551 -8.912 6.361 1.00 98.00 288 SER A O 1
ATOM 2259 N N . PRO A 1 289 ? -8.317 -9.126 6.420 1.00 98.00 289 PRO A N 1
ATOM 2260 C CA . PRO A 1 289 ? -8.058 -7.874 5.705 1.00 98.00 289 PRO A CA 1
ATOM 2261 C C . PRO A 1 289 ? -8.820 -7.761 4.380 1.00 98.00 289 PRO A C 1
ATOM 2263 O O . PRO A 1 289 ? -9.257 -6.676 3.998 1.00 98.00 289 PRO A O 1
ATOM 2266 N N . THR A 1 290 ? -9.025 -8.899 3.708 1.00 97.25 290 THR A N 1
ATOM 2267 C CA . THR A 1 290 ? -9.816 -8.996 2.478 1.00 97.25 290 THR A CA 1
ATOM 2268 C C . THR A 1 290 ? -11.298 -8.698 2.715 1.00 97.25 290 THR A C 1
ATOM 2270 O O . THR A 1 290 ? -11.869 -7.857 2.025 1.00 97.25 290 THR A O 1
ATOM 2273 N N . SER A 1 291 ? -11.931 -9.354 3.696 1.00 97.31 291 SER A N 1
ATOM 2274 C CA . SER A 1 291 ? -13.357 -9.147 3.998 1.00 97.31 291 SER A CA 1
ATOM 2275 C C . SER A 1 291 ? -13.639 -7.762 4.583 1.00 97.31 291 SER A C 1
ATOM 2277 O O . SER A 1 291 ? -14.746 -7.253 4.450 1.00 97.31 291 SER A O 1
ATOM 2279 N N . LEU A 1 292 ? -12.633 -7.149 5.206 1.00 98.31 292 LEU A N 1
ATOM 2280 C CA . LEU A 1 292 ? -12.707 -5.843 5.857 1.00 98.31 292 LEU A CA 1
ATOM 2281 C C . LEU A 1 292 ? -12.360 -4.670 4.926 1.00 98.31 292 LEU A C 1
ATOM 2283 O O . LEU A 1 292 ? -12.417 -3.517 5.355 1.00 98.31 292 LEU A O 1
ATOM 2287 N N . ALA A 1 293 ? -12.012 -4.926 3.659 1.00 97.62 293 ALA A N 1
ATOM 2288 C CA . ALA A 1 293 ? -11.529 -3.897 2.734 1.00 97.62 293 ALA A CA 1
ATOM 2289 C C . ALA A 1 293 ? -12.489 -2.701 2.600 1.00 97.62 293 ALA A C 1
ATOM 2291 O O . ALA A 1 293 ? -12.035 -1.564 2.465 1.00 97.62 293 ALA A O 1
ATOM 2292 N N . HIS A 1 294 ? -13.801 -2.941 2.691 1.00 98.12 294 HIS A N 1
ATOM 2293 C CA . HIS A 1 294 ? -14.837 -1.914 2.537 1.00 98.12 294 HIS A CA 1
ATOM 2294 C C . HIS A 1 294 ? -15.402 -1.384 3.862 1.00 98.12 294 HIS A C 1
ATOM 2296 O O . HIS A 1 294 ? -16.331 -0.578 3.854 1.00 98.12 294 HIS A O 1
ATOM 2302 N N . GLU A 1 295 ? -14.859 -1.809 5.002 1.00 98.31 295 GLU A N 1
ATOM 2303 C CA . GLU A 1 295 ? -15.364 -1.377 6.300 1.00 98.31 295 GLU A CA 1
ATOM 2304 C C . GLU A 1 295 ? -14.924 0.058 6.637 1.00 98.31 295 GLU A C 1
ATOM 2306 O O . GLU A 1 295 ? -13.766 0.438 6.381 1.00 98.31 295 GLU A O 1
ATOM 2311 N N . PRO A 1 296 ? -15.826 0.869 7.228 1.00 97.81 296 PRO A N 1
ATOM 2312 C CA . PRO A 1 296 ? -15.518 2.234 7.624 1.00 97.81 296 PRO A CA 1
ATOM 2313 C C . PRO A 1 296 ? -14.517 2.247 8.779 1.00 97.81 296 PRO A C 1
ATOM 2315 O O . PRO A 1 296 ? -14.533 1.379 9.653 1.00 97.81 296 PRO A O 1
ATOM 2318 N N . ALA A 1 297 ? -13.678 3.282 8.828 1.00 97.88 297 ALA A N 1
ATOM 2319 C CA . ALA A 1 297 ? -12.622 3.383 9.832 1.00 97.88 297 ALA A CA 1
ATOM 2320 C C . ALA A 1 297 ? -13.151 3.328 11.275 1.00 97.88 297 ALA A C 1
ATOM 2322 O O . ALA A 1 297 ? -12.528 2.711 12.138 1.00 97.88 297 ALA A O 1
ATOM 2323 N N . GLU A 1 298 ? -14.331 3.905 11.533 1.00 97.38 298 GLU A N 1
ATOM 2324 C CA . GLU A 1 298 ? -14.924 3.967 12.876 1.00 97.38 298 GLU A CA 1
ATOM 2325 C C . GLU A 1 298 ? -15.110 2.585 13.520 1.00 97.38 298 GLU A C 1
ATOM 2327 O O . GLU A 1 298 ? -14.991 2.460 14.737 1.00 97.38 298 GLU A O 1
ATOM 2332 N N . ARG A 1 299 ? -15.299 1.533 12.713 1.00 97.38 299 ARG A N 1
ATOM 2333 C CA . ARG A 1 299 ? -15.406 0.148 13.190 1.00 97.38 299 ARG A CA 1
ATOM 2334 C C . ARG A 1 299 ? -14.156 -0.322 13.943 1.00 97.38 299 ARG A C 1
ATOM 2336 O O . ARG A 1 299 ? -14.253 -1.124 14.868 1.00 97.38 299 ARG A O 1
ATOM 2343 N N . PHE A 1 300 ? -12.987 0.196 13.576 1.00 97.94 300 PHE A N 1
ATOM 2344 C CA . PHE A 1 300 ? -11.702 -0.202 14.150 1.00 97.94 300 PHE A CA 1
ATOM 2345 C C . PHE A 1 300 ? -11.312 0.642 15.362 1.00 97.94 300 PHE A C 1
ATOM 2347 O O . PHE A 1 300 ? -10.504 0.206 16.178 1.00 97.94 300 PHE A O 1
ATOM 2354 N N . ARG A 1 301 ? -11.896 1.835 15.515 1.00 96.75 301 ARG A N 1
ATOM 2355 C CA . ARG A 1 301 ? -11.432 2.884 16.435 1.00 96.75 301 ARG A CA 1
ATOM 2356 C C . ARG A 1 301 ? -11.202 2.419 17.871 1.00 96.75 301 ARG A C 1
ATOM 2358 O O . ARG A 1 301 ? -10.235 2.838 18.501 1.00 96.75 301 ARG A O 1
ATOM 2365 N N . THR A 1 302 ? -12.066 1.555 18.399 1.00 95.50 302 THR A N 1
ATOM 2366 C CA . THR A 1 302 ? -11.961 1.057 19.782 1.00 95.50 302 THR A CA 1
ATOM 2367 C C . THR A 1 302 ? -10.697 0.232 20.038 1.00 95.50 302 THR A C 1
ATOM 2369 O O . THR A 1 302 ? -10.334 0.042 21.193 1.00 95.50 302 THR A O 1
ATOM 2372 N N . HIS A 1 303 ? -10.006 -0.216 18.986 1.00 96.31 303 HIS A N 1
ATOM 2373 C CA . HIS A 1 303 ? -8.773 -1.004 19.051 1.00 96.31 303 HIS A CA 1
ATOM 2374 C C . HIS A 1 303 ? -7.509 -0.146 18.888 1.00 96.31 303 HIS A C 1
ATOM 2376 O O . HIS A 1 303 ? -6.404 -0.684 18.835 1.00 96.31 303 HIS A O 1
ATOM 2382 N N . LEU A 1 304 ? -7.642 1.188 18.817 1.00 93.50 304 LEU A N 1
ATOM 2383 C CA . LEU A 1 304 ? -6.498 2.096 18.690 1.00 93.50 304 LEU A CA 1
ATOM 2384 C C . LEU A 1 304 ? -5.571 2.033 19.902 1.00 93.50 304 LEU A C 1
ATOM 2386 O O . LEU A 1 304 ? -4.364 2.161 19.750 1.00 93.50 304 LEU A O 1
ATOM 2390 N N . SER A 1 305 ? -6.118 1.808 21.091 1.00 84.94 305 SER A N 1
ATOM 2391 C CA . SER A 1 305 ? -5.355 1.572 22.314 1.00 84.94 305 SER A CA 1
ATOM 2392 C C . SER A 1 305 ? -5.589 0.150 22.799 1.00 84.94 305 SER A C 1
ATOM 2394 O O . SER A 1 305 ? -6.691 -0.378 22.663 1.00 84.94 305 SER A O 1
ATOM 2396 N N . ARG A 1 306 ? -4.573 -0.476 23.406 1.00 72.88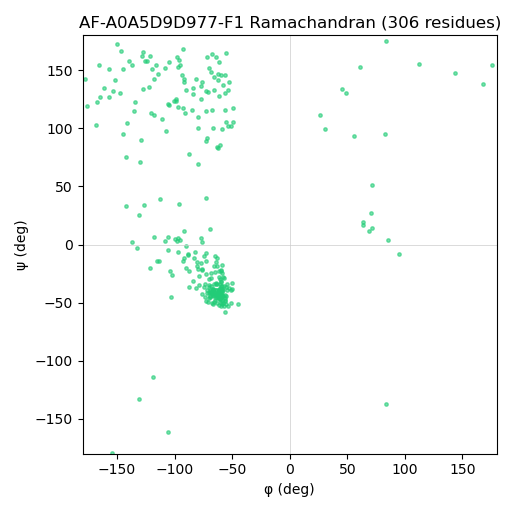 306 ARG A N 1
ATOM 2397 C CA . ARG A 1 306 ? -4.814 -1.700 24.179 1.00 72.88 306 ARG A CA 1
ATOM 2398 C C . ARG A 1 306 ? -5.759 -1.329 25.322 1.00 72.88 306 ARG A C 1
ATOM 2400 O O . ARG A 1 306 ? -5.493 -0.347 26.016 1.00 72.88 306 ARG A O 1
ATOM 2407 N N . SER A 1 307 ? -6.858 -2.065 25.482 1.00 54.81 307 SER A N 1
ATOM 2408 C CA . SER A 1 307 ? -7.674 -1.940 26.690 1.00 54.81 307 SER A CA 1
ATOM 2409 C C . SER A 1 307 ? -6.758 -2.134 27.908 1.00 54.81 307 SER A C 1
ATOM 2411 O O . SER A 1 307 ? -5.910 -3.031 27.860 1.00 54.81 307 SER A O 1
ATOM 2413 N N . PRO A 1 308 ? -6.845 -1.256 28.923 1.00 45.81 308 PRO A N 1
ATOM 2414 C CA . PRO A 1 308 ? -6.020 -1.347 30.123 1.00 45.81 308 PRO A CA 1
ATOM 2415 C C . PRO A 1 308 ? -6.244 -2.649 30.894 1.00 45.81 308 PRO A C 1
ATOM 2417 O O . PRO A 1 308 ? -7.368 -3.199 30.822 1.00 45.81 308 PRO A O 1
#

Solvent-accessible surface area (backbone atoms only — not comparable to full-atom values): 18016 Å² total; per-residue (Å²): 139,82,79,85,65,60,66,61,56,53,53,53,53,48,55,53,48,52,58,49,48,53,61,46,51,57,54,51,55,47,63,69,43,80,85,50,81,77,71,63,78,64,83,91,80,88,80,90,84,84,90,81,84,85,87,83,90,79,90,87,87,87,84,88,89,89,87,81,90,87,89,86,87,89,82,80,91,77,91,72,83,71,77,76,74,76,71,69,80,74,74,79,62,44,75,48,79,44,72,66,45,93,83,53,81,47,66,97,40,49,71,49,52,53,50,29,54,51,54,28,48,61,48,45,54,75,74,42,84,77,58,58,33,42,36,40,38,38,73,42,78,85,53,38,43,74,86,41,14,35,36,64,37,41,90,36,51,47,34,37,37,40,30,31,20,82,84,36,91,35,18,80,82,30,64,44,70,63,45,18,38,43,53,35,26,29,48,39,42,16,54,12,34,71,48,72,38,59,56,63,23,46,37,26,39,23,43,44,47,6,34,13,52,47,36,26,29,71,68,66,72,51,78,79,52,72,47,40,62,59,59,52,76,70,53,42,59,52,50,36,59,51,45,67,76,38,29,85,33,56,87,51,49,59,52,20,34,51,67,30,44,78,92,41,56,60,23,42,36,36,18,47,10,31,52,24,44,50,51,44,51,78,74,37,86,93,65,46,44,67,79,46,40,55,60,60,42,75,81,51,54,83,32,54,51,81,82,130

InterPro domains:
  IPR018728 Domain of unknown function DUF2268 [PF10026] (149-299)

pLDDT: mean 78.23, std 27.2, range [24.97, 98.88]

Sequence (308 aa):
MAPKTSKARQAVTKRRIDRRITRREDKIGCKREHFQVTAMTIAAQECSMPLSGDSSRSSHISRPGKESTADPPPHACVAITLSLLRVKECKMTQWIVHYANACGQLDDWLDRIDKGISAARHRAERVSTAINLDIVVQVWPGRVIDIMGFAGYAPTGTMMQLTLDPGNENFARNMGEPFERMVAHELHHVMRWQGPGYGETLGEALVSEGLAGHFSRQLYGSAPEPWERALSTAELAICEKEAQRYWNTSNYCHGAWFFGQGDQPPWAGYSLGYALIGRYLECHDGESPTSLAHEPAERFRTHLSRSP

Mean predicted aligned error: 13.82 Å

Nearest PDB structures (foldseek):
  6hze-assembly1_A  TM=5.179E-01  e=1.585E+00  Phocaeicola paurosaccharolyticus
  6eri-assembly1_AJ  TM=2.265E-01  e=5.123E-01  Spinacia oleracea
  8gf5-assembly1_A  TM=3.047E-01  e=3.303E+00  Methanosarcina acetivorans C2A
  6mdo-assembly1_B  TM=3.390E-01  e=6.881E+00  Cricetulus griseus

Secondary structure (DSSP, 8-state):
---TTHHHHHHHHHHHHHHHHHHHHHHHHHHHGGG-TTT-S-----------------------------------------------------EEEEEE-TT-TTGGGHHHHHHHHHHHHHHHTTTS----EEEEEEE-TT-SBTTTTEEEEEEETTEEEEEE-TTSTTHHHHTTHHHHHHHHHHHHHHHHHTTT-S-SSHHHHHHHHHHHHHHHHHHH-PPPPGGGG-S-HHHHHHHHHHHHHHTT-TT--HHHHHH--TTSPTTHHHHHHHHHHHHHHHT-TT--TTTTTT--GGGTGGGSS---

Radius of gyration: 27.41 Å; Cα contacts (8 Å, |Δi|>4): 390; chains: 1; bounding box: 56×84×93 Å

Foldseek 3Di:
DDDPPPPVVVVVVVVVVVVVVVVVVLLVLLVVCPVPPPQPVDDDDDDDDDDDDDDDDDDDDDDDDDDDDDDDDDDDDDPDPPPPPVPPPPVPADEAEAEPQPPVPCVVPPVLLVVLLVLLQVLQVVPAPGHHAYEYEYEDPPRADLQAQWAKDAPALHYIYIYGHPPRPNHVVNSHLVSSLRSQLNNLQSLLRVAPHCDLFLLSVLQSLQLSQQSSCVRPVDDGDCLLQVDDPVLLVVLLVVCLVRVGPRSDRPCCQDVVPPDRHHSNSNNLSNQLVVQVPVVDPPDGSRNCSNPDSVVSSVSSDDDD

Organism: Halomonas eurihalina (NCBI:txid42566)